Protein AF-A0A0F9C9B3-F1 (afdb_monomer)

pLDDT: mean 83.83, std 13.94, range [44.25, 97.94]

Mean predicted aligned error: 15.11 Å

Foldseek 3Di:
DDPVVVVVVVVVVVVVVVVVVVVVVCVPDPDDPLNVLVLADLVRLVLVLQLLVQLCVQLVVLCVVPVVCSVVSNVVSNVVSVVVSVVCVVVVDDVVVVCVVVPQDSVNSSVVSVVSVVVSLVVCCVPVNQLSSLLSQLVVLCVCLPPPNHPCSPVSNVSSVSSNVVSPVRVVVVVVVVPPPDDPPDDDPDPDPDDPVRVVVVVVVVVVVVVVVVVVVVVVVVVVVVVVVVVVVVVVVVVVVVVVVVVVVVVVVVVVVVVVVVVVVVVVVVVVVVVD

Secondary structure (DSSP, 8-state):
--HHHHHHHHHHHHHHHHHHHHHHHHHHS---HHHHHHTS-HHHHHHHHHHHHHHHHHHHHHHHH-TT-HHHHHHHHHHHHHHHHHHHHHTT--HHHHHHHTT--HHHHHHHHHHHHHHHHHHHIIIIIHHHHHHHHHHHHHHHHTSTT-S-HHHHHHHHHHHHHHHHHHHHHHHTTSSSSS----------PPPHHHHHHHHHHHHHHHHHHHHHHHHHHHHHHHHHHHHHHHHHHHHHHHHHHHHHHHHHHHHHHHHHHHHHHHHHHHHHHH--

Sequence (276 aa):
MNEKRFVLSSLLILFGINFIGLVSAQFYRGYSLSDLLNTFDSSTVILTSIFLIAFILIFWPLSKFFRENALLAGIISFAMSFLLIFEINRRGLDFAGFFYNIGISGGILYTILPLVLIIGLIFSGFKYGWGITLTSVGLFFIGISFTDIIYEKGITFILGFILLSIGIWLWIRRRKKSGFTGSYYQNHDNSYGPSPRQVYKQQKVQQRYQQKLEDQRRRGELTQQKHQQNLAERERQARETKIRRRAGKIAKIRTRREKAEQASQKERNKRYQKSL

InterPro domains:
  IPR036259 MFS transporter superfamily [SSF103473] (7-177)

Organism: NCBI:txid412755

Radius of gyration: 40.03 Å; Cα contacts (8 Å, |Δi|>4): 123; chains: 1; bounding box: 91×96×106 Å

Structure (mmCIF, N/CA/C/O backbone):
data_AF-A0A0F9C9B3-F1
#
_entry.id   AF-A0A0F9C9B3-F1
#
loop_
_atom_site.group_PDB
_atom_site.id
_atom_site.type_symbol
_atom_site.label_atom_id
_atom_site.label_alt_id
_atom_site.label_comp_id
_atom_site.label_asym_id
_atom_site.label_entity_id
_atom_site.label_seq_id
_atom_site.pdbx_PDB_ins_code
_atom_site.Cartn_x
_atom_site.Cartn_y
_atom_site.Cartn_z
_atom_site.occupancy
_atom_site.B_iso_or_equiv
_atom_site.auth_seq_id
_atom_site.auth_comp_id
_atom_site.auth_asym_id
_atom_site.auth_atom_id
_atom_site.pdbx_PDB_model_num
ATOM 1 N N . MET A 1 1 ? 24.893 -29.967 -4.761 1.00 50.62 1 MET A N 1
ATOM 2 C CA . MET A 1 1 ? 25.070 -28.496 -4.818 1.00 50.62 1 MET A CA 1
ATOM 3 C C . MET A 1 1 ? 23.807 -27.916 -5.446 1.00 50.62 1 MET A C 1
ATOM 5 O O . MET A 1 1 ? 23.422 -28.388 -6.501 1.00 50.62 1 MET A O 1
ATOM 9 N N . ASN A 1 2 ? 23.080 -27.024 -4.768 1.00 73.25 2 ASN A N 1
ATOM 10 C CA . ASN A 1 2 ? 21.721 -26.649 -5.188 1.00 73.25 2 ASN A CA 1
ATOM 11 C C . ASN A 1 2 ? 21.741 -25.887 -6.521 1.00 73.25 2 ASN A C 1
ATOM 13 O O . ASN A 1 2 ? 22.276 -24.780 -6.560 1.00 73.25 2 ASN A O 1
ATOM 17 N N . GLU A 1 3 ? 21.087 -26.409 -7.560 1.00 72.06 3 GLU A N 1
ATOM 18 C CA . GLU A 1 3 ? 20.929 -25.751 -8.873 1.00 72.06 3 GLU A CA 1
ATOM 19 C C . GLU A 1 3 ? 20.445 -24.297 -8.745 1.00 72.06 3 GLU A C 1
ATOM 21 O O . GLU A 1 3 ? 20.922 -23.392 -9.425 1.00 72.06 3 GLU A O 1
ATOM 26 N N . LYS A 1 4 ? 19.586 -24.027 -7.754 1.00 60.28 4 LYS A N 1
ATOM 27 C CA . LYS A 1 4 ? 19.090 -22.679 -7.429 1.00 60.28 4 LYS A CA 1
ATOM 28 C C . LYS A 1 4 ? 20.189 -21.689 -7.026 1.00 60.28 4 LYS A C 1
ATOM 30 O O . LYS A 1 4 ? 20.012 -20.492 -7.218 1.00 60.28 4 LYS A O 1
ATOM 35 N N . ARG A 1 5 ? 21.289 -22.153 -6.421 1.00 65.94 5 ARG A N 1
ATOM 36 C CA . ARG A 1 5 ? 22.438 -21.299 -6.071 1.00 65.94 5 ARG A CA 1
ATOM 37 C C . ARG A 1 5 ? 23.289 -21.013 -7.301 1.00 65.94 5 ARG A C 1
ATOM 39 O O . ARG A 1 5 ? 23.726 -19.884 -7.458 1.00 65.94 5 ARG A O 1
ATOM 46 N N . PHE A 1 6 ? 23.447 -21.999 -8.181 1.00 82.94 6 PHE A N 1
ATOM 47 C CA . PHE A 1 6 ? 24.203 -21.846 -9.421 1.00 82.94 6 PHE A CA 1
ATOM 48 C C . PHE A 1 6 ? 23.543 -20.835 -10.369 1.00 82.94 6 PHE A C 1
ATOM 50 O O . PHE A 1 6 ? 24.198 -19.887 -10.788 1.00 82.94 6 PHE A O 1
ATOM 57 N N . VAL A 1 7 ? 22.227 -20.952 -10.596 1.00 69.25 7 VAL A N 1
ATOM 58 C CA . VAL A 1 7 ? 21.461 -20.005 -11.433 1.00 69.25 7 VAL A CA 1
ATOM 59 C C . VAL A 1 7 ? 21.463 -18.589 -10.846 1.00 69.25 7 VAL A C 1
ATOM 61 O O . VAL A 1 7 ? 21.541 -17.609 -11.577 1.00 69.25 7 VAL A O 1
ATOM 64 N N . LEU A 1 8 ? 21.403 -18.452 -9.517 1.00 64.75 8 LEU A N 1
ATOM 65 C CA . LEU A 1 8 ? 21.453 -17.135 -8.878 1.00 64.75 8 LEU A CA 1
ATOM 66 C C . LEU A 1 8 ? 22.842 -16.491 -9.011 1.00 64.75 8 LEU A C 1
ATOM 68 O O . LEU A 1 8 ? 22.938 -15.289 -9.247 1.00 64.75 8 LEU A O 1
ATOM 72 N N . SER A 1 9 ? 23.905 -17.283 -8.854 1.00 79.56 9 SER A N 1
ATOM 73 C CA . SER A 1 9 ? 25.285 -16.818 -8.999 1.00 79.56 9 SER A CA 1
ATOM 74 C C . SER A 1 9 ? 25.612 -16.441 -10.442 1.00 79.56 9 SER A C 1
ATOM 76 O O . SER A 1 9 ? 26.211 -15.390 -10.649 1.00 79.56 9 SER A O 1
ATOM 78 N N . SER A 1 10 ? 25.182 -17.225 -11.436 1.00 77.19 10 SER A N 1
ATOM 79 C CA . SER A 1 10 ? 25.401 -16.882 -12.847 1.00 77.19 10 SER A CA 1
ATOM 80 C C . SER A 1 10 ? 24.660 -15.604 -13.239 1.00 77.19 10 SER A C 1
ATOM 82 O O . SER A 1 10 ? 25.242 -14.733 -13.882 1.00 77.19 10 SER A O 1
ATOM 84 N N . LEU A 1 11 ? 23.418 -15.434 -12.773 1.00 72.31 11 LEU A N 1
ATOM 85 C CA . LEU A 1 11 ? 22.636 -14.228 -13.033 1.00 72.31 11 LEU A CA 1
ATOM 86 C C . LEU A 1 11 ? 23.253 -12.989 -12.367 1.00 72.31 11 LEU A C 1
ATOM 88 O O . LEU A 1 11 ? 23.288 -11.934 -12.987 1.00 72.31 11 LEU A O 1
ATOM 92 N N . LEU A 1 12 ? 23.791 -13.117 -11.146 1.00 75.38 12 LEU A N 1
ATOM 93 C CA . LEU A 1 12 ? 24.502 -12.034 -10.449 1.00 75.38 12 LEU A CA 1
ATOM 94 C C . LEU A 1 12 ? 25.795 -11.621 -11.156 1.00 75.38 12 LEU A C 1
ATOM 96 O O . LEU A 1 12 ? 26.077 -10.429 -11.235 1.00 75.38 12 LEU A O 1
ATOM 100 N N . ILE A 1 13 ? 26.562 -12.581 -11.676 1.00 83.12 13 ILE A N 1
ATOM 101 C CA . ILE A 1 13 ? 27.793 -12.301 -12.428 1.00 83.12 13 ILE A CA 1
ATOM 102 C C . ILE A 1 13 ? 27.452 -11.586 -13.738 1.00 83.12 13 ILE A C 1
ATOM 104 O O . ILE A 1 13 ? 28.050 -10.559 -14.052 1.00 83.12 13 ILE A O 1
ATOM 108 N N . LEU A 1 14 ? 26.439 -12.071 -14.462 1.00 72.88 14 LEU A N 1
ATOM 109 C CA . LEU A 1 14 ? 25.991 -11.462 -15.714 1.00 72.88 14 LEU A CA 1
ATOM 110 C C . LEU A 1 14 ? 25.448 -10.041 -15.486 1.00 72.88 14 LEU A C 1
ATOM 112 O O . LEU A 1 14 ? 25.738 -9.133 -16.261 1.00 72.88 14 LEU A O 1
ATOM 116 N N . PHE A 1 15 ? 24.738 -9.814 -14.377 1.00 63.12 15 PHE A N 1
ATOM 117 C CA . PHE A 1 15 ? 24.324 -8.475 -13.954 1.00 63.12 15 PHE A CA 1
ATOM 118 C C . PHE A 1 15 ? 25.513 -7.582 -13.581 1.00 63.12 15 PHE A C 1
ATOM 120 O O . PHE A 1 15 ? 25.559 -6.425 -13.989 1.00 63.12 15 PHE A O 1
ATOM 127 N N . GLY A 1 16 ? 26.485 -8.113 -12.835 1.00 73.88 16 GLY A N 1
ATOM 128 C CA . GLY A 1 16 ? 27.678 -7.378 -12.417 1.00 73.88 16 GLY A CA 1
ATOM 129 C C . GLY A 1 16 ? 28.489 -6.862 -13.604 1.00 73.88 16 GLY A C 1
ATOM 130 O O . GLY A 1 16 ? 28.884 -5.700 -13.611 1.00 73.88 16 GLY A O 1
ATOM 131 N N . ILE A 1 17 ? 28.651 -7.683 -14.646 1.00 74.88 17 ILE A N 1
ATOM 132 C CA . ILE A 1 17 ? 29.377 -7.305 -15.868 1.00 74.88 17 ILE A CA 1
ATOM 133 C C . ILE A 1 17 ? 28.680 -6.144 -16.598 1.00 74.88 17 ILE A C 1
ATOM 135 O O . ILE A 1 17 ? 29.350 -5.213 -17.038 1.00 74.88 17 ILE A O 1
ATOM 139 N N . ASN A 1 18 ? 27.344 -6.135 -16.657 1.00 60.28 18 ASN A N 1
ATOM 140 C CA . ASN A 1 18 ? 26.588 -5.040 -17.281 1.00 60.28 18 ASN A CA 1
ATOM 141 C C . ASN A 1 18 ? 26.623 -3.740 -16.454 1.00 60.28 18 ASN A C 1
ATOM 143 O O . ASN A 1 18 ? 26.609 -2.646 -17.014 1.00 60.28 18 ASN A O 1
ATOM 147 N N . PHE A 1 19 ? 26.713 -3.837 -15.124 1.00 53.81 19 PHE A N 1
ATOM 148 C CA . PHE A 1 19 ? 26.808 -2.666 -14.246 1.00 53.81 19 PHE A CA 1
ATOM 149 C C . PHE A 1 19 ? 28.189 -2.008 -14.248 1.00 53.81 19 PHE A C 1
ATOM 151 O O . PHE A 1 19 ? 28.267 -0.802 -14.031 1.00 53.81 19 PHE A O 1
ATOM 158 N N . ILE A 1 20 ? 29.268 -2.749 -14.524 1.00 67.88 20 ILE A N 1
ATOM 159 C CA . ILE A 1 20 ? 30.624 -2.179 -14.599 1.00 67.88 20 ILE A CA 1
ATOM 160 C C . ILE A 1 20 ? 30.704 -1.092 -15.681 1.00 67.88 20 ILE A C 1
ATOM 162 O O . ILE A 1 20 ? 31.266 -0.031 -15.420 1.00 67.88 20 ILE A O 1
ATOM 166 N N . GLY A 1 21 ? 30.066 -1.295 -16.841 1.00 58.72 21 GLY A N 1
ATOM 167 C CA . GLY A 1 21 ? 29.997 -0.274 -17.897 1.00 58.72 21 GLY A CA 1
ATOM 168 C C . GLY A 1 21 ? 29.150 0.948 -17.518 1.00 58.72 21 GLY A C 1
ATOM 169 O O . GLY A 1 21 ? 29.449 2.069 -17.920 1.00 58.72 21 GLY A O 1
ATOM 170 N N . LEU A 1 22 ? 28.122 0.754 -16.690 1.00 48.25 22 LEU A N 1
ATOM 171 C CA . LEU A 1 22 ? 27.226 1.824 -16.241 1.00 48.25 22 LEU A CA 1
ATOM 172 C C . LEU A 1 22 ? 27.875 2.680 -15.138 1.00 48.25 22 LEU A C 1
ATOM 174 O O . LEU A 1 22 ? 27.758 3.905 -15.145 1.00 48.25 22 LEU A O 1
ATOM 178 N N . VAL A 1 23 ? 28.638 2.046 -14.241 1.00 55.97 23 VAL A N 1
ATOM 179 C CA . VAL A 1 23 ? 29.448 2.726 -13.218 1.00 55.97 23 VAL A CA 1
ATOM 180 C C . VAL A 1 23 ? 30.651 3.437 -13.847 1.00 55.97 23 VAL A C 1
ATOM 182 O O . VAL A 1 23 ? 30.964 4.559 -13.449 1.00 55.97 23 VAL A O 1
ATOM 185 N N . SER A 1 24 ? 31.297 2.855 -14.866 1.00 53.84 24 SER A N 1
ATOM 186 C CA . SER A 1 24 ? 32.408 3.531 -15.552 1.00 53.84 24 SER A CA 1
ATOM 187 C C . SER A 1 24 ? 31.944 4.734 -16.380 1.00 53.84 24 SER A C 1
ATOM 189 O O . SER A 1 24 ? 32.683 5.710 -16.490 1.00 53.84 24 SER A O 1
ATOM 191 N N . ALA A 1 25 ? 30.717 4.712 -16.916 1.00 50.53 25 ALA A N 1
ATOM 192 C CA . ALA A 1 25 ? 30.130 5.844 -17.637 1.00 50.53 25 ALA A CA 1
ATOM 193 C C . ALA A 1 25 ? 29.784 7.034 -16.719 1.00 50.53 25 ALA A C 1
ATOM 195 O O . ALA A 1 25 ? 29.922 8.186 -17.130 1.00 50.53 25 ALA A O 1
ATOM 196 N N . GLN A 1 26 ? 29.402 6.786 -15.458 1.00 50.50 26 GLN A N 1
ATOM 197 C CA . GLN A 1 26 ? 29.155 7.858 -14.482 1.00 50.50 26 GLN A CA 1
ATOM 198 C C . GLN A 1 26 ? 30.433 8.585 -14.041 1.00 50.50 26 GLN A C 1
ATOM 200 O O . GLN A 1 26 ? 30.368 9.760 -13.685 1.00 50.50 26 GLN A O 1
ATOM 205 N N . PHE A 1 27 ? 31.588 7.915 -14.069 1.00 52.50 27 PHE A N 1
ATOM 206 C CA . PHE A 1 27 ? 32.826 8.461 -13.506 1.00 52.50 27 PHE A CA 1
ATOM 207 C C . PHE A 1 27 ? 33.505 9.522 -14.393 1.00 52.50 27 PHE A C 1
ATOM 209 O O . PHE A 1 27 ? 34.308 10.302 -13.892 1.00 52.50 27 PHE A O 1
ATOM 216 N N . TYR A 1 28 ? 33.174 9.604 -15.688 1.00 54.06 28 TYR A N 1
ATOM 217 C CA . TYR A 1 28 ? 33.890 10.483 -16.627 1.00 54.06 28 TYR A CA 1
ATOM 218 C C . TYR A 1 28 ? 33.163 11.777 -17.028 1.00 54.06 28 TYR A C 1
ATOM 220 O O . TYR A 1 28 ? 33.815 12.691 -17.529 1.00 54.06 28 TYR A O 1
ATOM 228 N N . ARG A 1 29 ? 31.846 11.908 -16.813 1.00 56.44 29 ARG A N 1
ATOM 229 C CA . ARG A 1 29 ? 31.067 13.087 -17.252 1.00 56.44 29 ARG A CA 1
ATOM 230 C C . ARG A 1 29 ? 29.802 13.291 -16.414 1.00 56.44 29 ARG A C 1
ATOM 232 O O . ARG A 1 29 ? 28.708 13.139 -16.932 1.00 56.44 29 ARG A O 1
ATOM 239 N N . GLY A 1 30 ? 29.967 13.583 -15.121 1.00 53.94 30 GLY A N 1
ATOM 240 C CA . GLY A 1 30 ? 28.942 14.121 -14.206 1.00 53.94 30 GLY A CA 1
ATOM 241 C C . GLY A 1 30 ? 27.480 13.997 -14.654 1.00 53.94 30 GLY A C 1
ATOM 242 O O . GLY A 1 30 ? 26.840 15.012 -14.891 1.00 53.94 30 GLY A O 1
ATOM 243 N N . TYR A 1 31 ? 26.960 12.774 -14.786 1.00 59.25 31 TYR A N 1
ATOM 244 C CA . TYR A 1 31 ? 25.572 12.555 -15.186 1.00 59.25 31 TYR A CA 1
ATOM 245 C C . TYR A 1 31 ? 24.671 12.934 -14.014 1.00 59.25 31 TYR A C 1
ATOM 247 O O . TYR A 1 31 ? 24.534 12.164 -13.057 1.00 59.25 31 TYR A O 1
ATOM 255 N N . SER A 1 32 ? 24.064 14.119 -14.065 1.00 65.56 32 SER A N 1
ATOM 256 C CA . SER A 1 32 ? 23.009 14.464 -13.122 1.00 65.56 32 SER A CA 1
ATOM 257 C C . SER A 1 32 ? 21.705 13.781 -13.547 1.00 65.56 32 SER A C 1
ATOM 259 O O . SER A 1 32 ? 21.449 13.539 -14.727 1.00 65.56 32 SER A O 1
ATOM 261 N N . LEU A 1 33 ? 20.841 13.468 -12.579 1.00 58.78 33 LEU A N 1
ATOM 262 C CA . LEU A 1 33 ? 19.508 12.924 -12.866 1.00 58.78 33 LEU A CA 1
ATOM 263 C C . LEU A 1 33 ? 18.685 13.891 -13.742 1.00 58.78 33 LEU A C 1
ATOM 265 O O . LEU A 1 33 ? 17.816 13.457 -14.492 1.00 58.78 33 LEU A O 1
ATOM 269 N N . SER A 1 34 ? 19.006 15.188 -13.667 1.00 62.09 34 SER A N 1
ATOM 270 C CA . SER A 1 34 ? 18.453 16.230 -14.527 1.00 62.09 34 SER A CA 1
ATOM 271 C C . SER A 1 34 ? 18.855 16.033 -15.988 1.00 62.09 34 SER A C 1
ATOM 273 O O . SER A 1 34 ? 18.002 16.152 -16.854 1.00 62.09 34 SER A O 1
ATOM 275 N N . ASP A 1 35 ? 20.109 15.683 -16.280 1.00 72.00 35 ASP A N 1
ATOM 276 C CA . ASP A 1 35 ? 20.573 15.464 -17.660 1.00 72.00 35 ASP A CA 1
ATOM 277 C C . ASP A 1 35 ? 19.924 14.223 -18.280 1.00 72.00 35 ASP A C 1
ATOM 279 O O . ASP A 1 35 ? 19.547 14.217 -19.452 1.00 72.00 35 ASP A O 1
ATOM 283 N N . LEU A 1 36 ? 19.717 13.185 -17.463 1.00 67.75 36 LEU A N 1
ATOM 284 C CA . LEU A 1 36 ? 19.028 11.967 -17.883 1.00 67.75 36 LEU A CA 1
ATOM 285 C C . LEU A 1 36 ? 17.545 12.249 -18.178 1.00 67.75 36 LEU A C 1
ATOM 287 O O . LEU A 1 36 ? 17.023 11.790 -19.189 1.00 67.75 36 LEU A O 1
ATOM 291 N N . LEU A 1 37 ? 16.880 13.057 -17.345 1.00 67.00 37 LEU A N 1
ATOM 292 C CA . LEU A 1 37 ? 15.504 13.496 -17.597 1.00 67.00 37 LEU A CA 1
ATOM 293 C C . LEU A 1 37 ? 15.398 14.440 -18.802 1.00 67.00 37 LEU A C 1
ATOM 295 O O . LEU A 1 37 ? 14.451 14.312 -19.571 1.00 67.00 37 LEU A O 1
ATOM 299 N N . ASN A 1 38 ? 16.383 15.315 -19.010 1.00 70.19 38 ASN A N 1
ATOM 300 C CA . ASN A 1 38 ? 16.456 16.221 -20.160 1.00 70.19 38 ASN A CA 1
ATOM 301 C C . ASN A 1 38 ? 16.720 15.493 -21.488 1.00 70.19 38 ASN A C 1
ATOM 303 O O . ASN A 1 38 ? 16.517 16.071 -22.550 1.00 70.19 38 ASN A O 1
ATOM 307 N N . THR A 1 39 ? 17.166 14.233 -21.446 1.00 74.62 39 THR A N 1
ATOM 308 C CA . THR A 1 39 ? 17.324 13.397 -22.648 1.00 74.62 39 THR A CA 1
ATOM 309 C C . THR A 1 39 ? 15.971 12.901 -23.174 1.00 74.62 39 THR A C 1
ATOM 311 O O . THR A 1 39 ? 15.848 12.547 -24.347 1.00 74.62 39 THR A O 1
ATOM 314 N N . PHE A 1 40 ? 14.937 12.872 -22.328 1.00 72.88 40 PHE A N 1
ATOM 315 C CA . PHE A 1 40 ? 13.589 12.525 -22.759 1.00 72.88 40 PHE A CA 1
ATOM 316 C C . PHE A 1 40 ? 12.865 13.765 -23.273 1.00 72.88 40 PHE A C 1
ATOM 318 O O . PHE A 1 40 ? 12.784 14.776 -22.578 1.00 72.88 40 PHE A O 1
ATOM 325 N N . ASP A 1 41 ? 12.279 13.662 -24.467 1.00 79.62 41 ASP A N 1
ATOM 326 C CA . ASP A 1 41 ? 11.375 14.699 -24.951 1.00 79.62 41 ASP A CA 1
ATOM 327 C C . ASP A 1 41 ? 10.209 14.892 -23.962 1.00 79.62 41 ASP A C 1
ATOM 329 O O . ASP A 1 41 ? 9.672 13.940 -23.383 1.00 79.62 41 ASP A O 1
ATOM 333 N N . SER A 1 42 ? 9.802 16.148 -23.796 1.00 76.31 42 SER A N 1
ATOM 334 C CA . SER A 1 42 ? 8.598 16.606 -23.092 1.00 76.31 42 SER A CA 1
ATOM 335 C C . SER A 1 42 ? 7.420 15.663 -23.265 1.00 76.31 42 SER A C 1
ATOM 337 O O . SER A 1 42 ? 6.784 15.266 -22.287 1.00 76.31 42 SER A O 1
ATOM 339 N N . SER A 1 43 ? 7.136 15.313 -24.522 1.00 80.81 43 SER A N 1
ATOM 340 C CA . SER A 1 43 ? 5.990 14.495 -24.897 1.00 80.81 43 SER A CA 1
ATOM 341 C C . SER A 1 43 ? 6.058 13.117 -24.241 1.00 80.81 43 SER A C 1
ATOM 343 O O . SER A 1 43 ? 5.100 12.665 -23.612 1.00 80.81 43 SER A O 1
ATOM 345 N N . THR A 1 44 ? 7.235 12.491 -24.267 1.00 82.00 44 THR A N 1
ATOM 346 C CA . THR A 1 44 ? 7.510 11.182 -23.661 1.00 82.00 44 THR A CA 1
ATOM 347 C C . THR A 1 44 ? 7.320 11.192 -22.150 1.00 82.00 44 THR A C 1
ATOM 349 O O . THR A 1 44 ? 6.736 10.264 -21.576 1.00 82.00 44 THR A O 1
ATOM 352 N N . VAL A 1 45 ? 7.799 12.248 -21.490 1.00 81.19 45 VAL A N 1
ATOM 353 C CA . VAL A 1 45 ? 7.707 12.400 -20.033 1.00 81.19 45 VAL A CA 1
ATOM 354 C C . VAL A 1 45 ? 6.238 12.567 -19.621 1.00 81.19 45 VAL A C 1
ATOM 356 O O . VAL A 1 45 ? 5.774 11.886 -18.696 1.00 81.19 45 VAL A O 1
ATOM 359 N N . ILE A 1 46 ? 5.472 13.373 -20.369 1.00 84.44 46 ILE A N 1
ATOM 360 C CA . ILE A 1 46 ? 4.021 13.546 -20.192 1.00 84.44 46 ILE A CA 1
ATOM 361 C C . ILE A 1 46 ? 3.278 12.224 -20.402 1.00 84.44 46 ILE A C 1
ATOM 363 O O . ILE A 1 46 ? 2.531 11.807 -19.513 1.00 84.44 46 ILE A O 1
ATOM 367 N N . LEU A 1 47 ? 3.522 11.522 -21.513 1.00 86.06 47 LEU A N 1
ATOM 368 C CA . LEU A 1 47 ? 2.902 10.223 -21.801 1.00 86.06 47 LEU A CA 1
ATOM 369 C C . LEU A 1 47 ? 3.177 9.206 -20.690 1.00 86.06 47 LEU A C 1
ATOM 371 O O . LEU A 1 47 ? 2.268 8.508 -20.243 1.00 86.06 47 LEU A O 1
ATOM 375 N N . THR A 1 48 ? 4.415 9.153 -20.200 1.00 81.75 48 THR A N 1
ATOM 376 C CA . THR A 1 48 ? 4.814 8.266 -19.099 1.00 81.75 48 THR A CA 1
ATOM 377 C C . THR A 1 48 ? 4.055 8.567 -17.811 1.00 81.75 48 THR A C 1
ATOM 379 O O . THR A 1 48 ? 3.652 7.661 -17.078 1.00 81.75 48 THR A O 1
ATOM 382 N N . SER A 1 49 ? 3.812 9.841 -17.531 1.00 83.31 49 SER A N 1
ATOM 383 C CA . SER A 1 49 ? 3.069 10.232 -16.335 1.00 83.31 49 SER A CA 1
ATOM 384 C C . SER A 1 49 ? 1.584 9.918 -16.463 1.00 83.31 49 SER A C 1
ATOM 386 O O . SER A 1 49 ? 0.998 9.369 -15.529 1.00 83.31 49 SER A O 1
ATOM 388 N N . ILE A 1 50 ? 0.986 10.165 -17.634 1.00 89.38 50 ILE A N 1
ATOM 389 C CA . ILE A 1 50 ? -0.398 9.763 -17.925 1.00 89.38 50 ILE A CA 1
ATOM 390 C C . ILE A 1 50 ? -0.536 8.241 -17.810 1.00 89.38 50 ILE A C 1
ATOM 392 O O . ILE A 1 50 ? -1.496 7.764 -17.203 1.00 89.38 50 ILE A O 1
ATOM 396 N N . PHE A 1 51 ? 0.440 7.480 -18.315 1.00 89.44 51 PHE A N 1
ATOM 397 C CA . PHE A 1 51 ? 0.460 6.022 -18.213 1.00 89.44 51 PHE A CA 1
ATOM 398 C C . PHE A 1 51 ? 0.370 5.571 -16.756 1.00 89.44 51 PHE A C 1
ATOM 400 O O . PHE A 1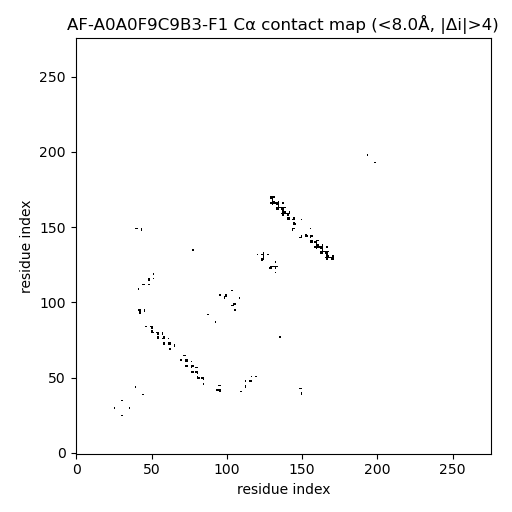 51 ? -0.475 4.745 -16.413 1.00 89.44 51 PHE A O 1
ATOM 407 N N . LEU A 1 52 ? 1.226 6.121 -15.890 1.00 85.38 52 LEU A N 1
ATOM 408 C CA . LEU A 1 52 ? 1.267 5.751 -14.477 1.00 85.38 52 LEU A CA 1
ATOM 409 C C . LEU A 1 52 ? -0.008 6.145 -13.740 1.00 85.38 52 LEU A C 1
ATOM 411 O O . LEU A 1 52 ? -0.522 5.351 -12.952 1.00 85.38 52 LEU A O 1
ATOM 415 N N . ILE A 1 53 ? -0.536 7.339 -14.009 1.00 87.75 53 ILE A N 1
ATOM 416 C CA . ILE A 1 53 ? -1.796 7.797 -13.418 1.00 87.75 53 ILE A CA 1
ATOM 417 C C . ILE A 1 53 ? -2.933 6.855 -13.830 1.00 87.75 53 ILE A C 1
ATOM 419 O O . ILE A 1 53 ? -3.656 6.356 -12.966 1.00 87.75 53 ILE A O 1
ATOM 423 N N . ALA A 1 54 ? -3.053 6.545 -15.123 1.00 93.06 54 ALA A N 1
ATOM 424 C CA . ALA A 1 54 ? -4.055 5.617 -15.636 1.00 93.06 54 ALA A CA 1
ATOM 425 C C . ALA A 1 54 ? -3.887 4.215 -15.033 1.00 93.0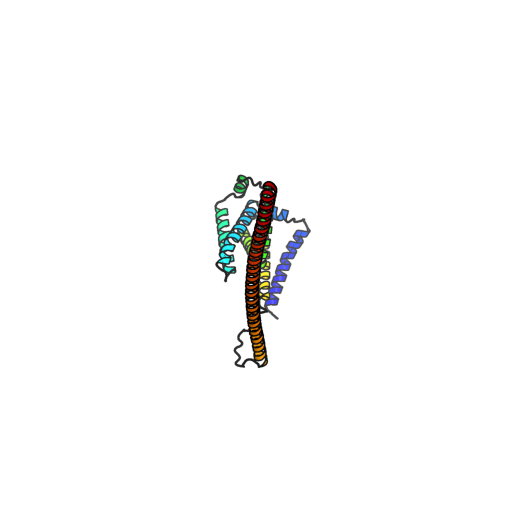6 54 ALA A C 1
ATOM 427 O O . ALA A 1 54 ? -4.859 3.623 -14.566 1.00 93.06 54 ALA A O 1
ATOM 428 N N . PHE A 1 55 ? -2.655 3.705 -14.969 1.00 90.19 55 PHE A N 1
ATOM 429 C CA . PHE A 1 55 ? -2.352 2.414 -14.360 1.00 90.19 55 PHE A CA 1
ATOM 430 C C . PHE A 1 55 ? -2.809 2.363 -12.901 1.00 90.19 55 PHE A C 1
ATOM 432 O O . PHE A 1 55 ? -3.508 1.428 -12.520 1.00 90.19 55 PHE A O 1
ATOM 439 N N . ILE A 1 56 ? -2.467 3.367 -12.087 1.00 88.69 56 ILE A N 1
ATOM 440 C CA . ILE A 1 56 ? -2.855 3.425 -10.669 1.00 88.69 56 ILE A CA 1
ATOM 441 C C . ILE A 1 56 ? -4.380 3.497 -10.528 1.00 88.69 56 ILE A C 1
ATOM 443 O O . ILE A 1 56 ? -4.952 2.767 -9.711 1.00 88.69 56 ILE A O 1
ATOM 447 N N . LEU A 1 57 ? -5.038 4.339 -11.332 1.00 92.88 57 LEU A N 1
ATOM 448 C CA . LEU A 1 57 ? -6.492 4.512 -11.309 1.00 92.88 57 LEU A CA 1
ATOM 449 C C . LEU A 1 57 ? -7.246 3.245 -11.717 1.00 92.88 57 LEU A C 1
ATOM 451 O O . LEU A 1 57 ? -8.277 2.958 -11.120 1.00 92.88 57 LEU A O 1
ATOM 455 N N . ILE A 1 58 ? -6.740 2.477 -12.685 1.00 95.94 58 ILE A N 1
ATOM 456 C CA . ILE A 1 58 ? -7.352 1.215 -13.130 1.00 95.94 58 ILE A CA 1
ATOM 457 C C . ILE A 1 58 ? -7.014 0.079 -12.158 1.00 95.94 58 ILE A C 1
ATOM 459 O O . ILE A 1 58 ? -7.872 -0.733 -11.810 1.00 95.94 58 ILE A O 1
ATOM 463 N N . PHE A 1 59 ? -5.772 0.017 -11.679 1.00 91.94 59 PHE A N 1
ATOM 464 C CA . PHE A 1 59 ? -5.315 -1.040 -10.782 1.00 91.94 59 PHE A CA 1
ATOM 465 C C . PHE A 1 59 ? -6.020 -0.993 -9.426 1.00 91.94 59 PHE A C 1
ATOM 467 O O . PHE A 1 59 ? -6.331 -2.038 -8.856 1.00 91.94 59 PHE A O 1
ATOM 474 N N . TRP A 1 60 ? -6.321 0.196 -8.899 1.00 92.44 60 TRP A N 1
ATOM 475 C CA . TRP A 1 60 ? -6.975 0.324 -7.598 1.00 92.44 60 TRP A CA 1
ATOM 476 C C . TRP A 1 60 ? -8.340 -0.397 -7.514 1.00 92.44 60 TRP A C 1
ATOM 478 O O . TRP A 1 60 ? -8.483 -1.262 -6.641 1.00 92.44 60 TRP A O 1
ATOM 488 N N . PRO A 1 61 ? -9.336 -0.139 -8.382 1.00 95.38 61 PRO A N 1
ATOM 489 C CA . PRO A 1 61 ? -10.593 -0.882 -8.371 1.00 95.38 61 PRO A CA 1
ATOM 490 C C . PRO A 1 61 ? -10.394 -2.360 -8.736 1.00 95.38 61 PRO A C 1
ATOM 492 O O . PRO A 1 61 ? -10.977 -3.219 -8.071 1.00 95.38 61 PRO A O 1
ATOM 495 N N . LEU A 1 62 ? -9.519 -2.689 -9.697 1.00 93.81 62 LEU A N 1
ATOM 496 C CA . LEU A 1 62 ? -9.252 -4.084 -10.075 1.00 93.81 62 LEU A CA 1
ATOM 497 C C . LEU A 1 62 ? -8.654 -4.898 -8.927 1.00 93.81 62 LEU A C 1
ATOM 499 O O . LEU A 1 62 ? -9.039 -6.045 -8.726 1.00 93.81 62 LEU A O 1
ATOM 503 N N . SER A 1 63 ? -7.760 -4.313 -8.132 1.00 90.94 63 SER A N 1
ATOM 504 C CA . SER A 1 63 ? -7.167 -4.985 -6.970 1.00 90.94 63 SER A CA 1
ATOM 505 C C . SER A 1 63 ? -8.201 -5.291 -5.878 1.00 90.94 63 SER A C 1
ATOM 507 O O . SER A 1 63 ? -8.063 -6.278 -5.156 1.00 90.94 63 SER A O 1
ATOM 509 N N . LYS A 1 64 ? -9.270 -4.484 -5.769 1.00 91.44 64 LYS A N 1
ATOM 510 C CA . LYS A 1 64 ? -10.398 -4.759 -4.865 1.00 91.44 64 LYS A CA 1
ATOM 511 C C . LYS A 1 64 ? -11.326 -5.848 -5.393 1.00 91.44 64 LYS A C 1
ATOM 513 O O . LYS A 1 64 ? -11.938 -6.531 -4.571 1.00 91.44 64 LYS A O 1
ATOM 518 N N . PHE A 1 65 ? -11.448 -5.968 -6.714 1.00 96.56 65 PHE A N 1
ATOM 519 C CA . PHE A 1 65 ? -12.266 -6.978 -7.380 1.00 96.56 65 PHE A CA 1
ATOM 520 C C . PHE A 1 65 ? -11.560 -8.344 -7.390 1.00 96.56 65 PHE A C 1
ATOM 522 O O . PHE A 1 65 ? -12.100 -9.326 -6.892 1.00 96.56 65 PHE A O 1
ATOM 529 N N . PHE A 1 66 ? -10.300 -8.396 -7.824 1.00 93.56 66 PHE A N 1
ATOM 530 C CA . PHE A 1 66 ? -9.469 -9.605 -7.852 1.00 93.56 66 PHE A CA 1
ATOM 531 C C . PHE A 1 66 ? -8.654 -9.778 -6.562 1.00 93.56 66 PHE A C 1
ATOM 533 O O . PHE A 1 66 ? -7.424 -9.871 -6.598 1.00 93.56 66 PHE A O 1
ATOM 540 N N . ARG A 1 67 ? -9.328 -9.839 -5.405 1.00 89.75 67 ARG A N 1
ATOM 541 C CA . ARG A 1 67 ? -8.657 -9.934 -4.089 1.00 89.75 67 ARG A CA 1
ATOM 542 C C . ARG A 1 67 ? -7.704 -11.124 -3.979 1.00 89.75 67 ARG A C 1
ATOM 544 O O . ARG A 1 67 ? -6.666 -11.021 -3.332 1.00 89.75 67 ARG A O 1
ATOM 551 N N . GLU A 1 68 ? -8.060 -12.234 -4.615 1.00 90.25 68 GLU A N 1
ATOM 552 C CA . GLU A 1 68 ? -7.296 -13.485 -4.580 1.00 90.25 68 GLU A CA 1
ATOM 553 C C . GLU A 1 68 ? -6.134 -13.494 -5.582 1.00 90.25 68 GLU A C 1
ATOM 555 O O . GLU A 1 68 ? -5.125 -14.157 -5.361 1.00 90.25 68 GLU A O 1
ATOM 560 N N . ASN A 1 69 ? -6.234 -12.705 -6.657 1.00 86.56 69 ASN A N 1
ATOM 561 C CA . ASN A 1 69 ? -5.309 -12.728 -7.787 1.00 86.56 69 ASN A CA 1
ATOM 562 C C . ASN A 1 69 ? -4.805 -11.319 -8.125 1.00 86.56 69 ASN A C 1
ATOM 564 O O . ASN A 1 69 ? -4.996 -10.813 -9.230 1.00 86.56 69 ASN A O 1
ATOM 568 N N . ALA A 1 70 ? -4.095 -10.696 -7.181 1.00 82.50 70 ALA A N 1
ATOM 569 C CA . ALA A 1 70 ? -3.523 -9.356 -7.361 1.00 82.50 70 ALA A CA 1
ATOM 570 C C . ALA A 1 70 ? -2.596 -9.243 -8.590 1.00 82.50 70 ALA A C 1
ATOM 572 O O . ALA A 1 70 ? -2.487 -8.178 -9.193 1.00 82.50 70 ALA A O 1
ATOM 573 N N . LEU A 1 71 ? -1.948 -10.345 -8.981 1.00 79.88 71 LEU A N 1
ATOM 574 C CA . LEU A 1 71 ? -1.133 -10.404 -10.194 1.00 79.88 71 LEU A CA 1
ATOM 575 C C . LEU A 1 71 ? -1.978 -10.243 -11.462 1.00 79.88 71 LEU A C 1
ATOM 577 O O . LEU A 1 71 ? -1.600 -9.479 -12.343 1.00 79.88 71 LEU A O 1
ATOM 581 N N . LEU A 1 72 ? -3.128 -10.917 -11.529 1.00 87.56 72 LEU A N 1
ATOM 582 C CA . LEU A 1 72 ? -4.044 -10.815 -12.662 1.00 87.56 72 LEU A CA 1
ATOM 583 C C . LEU A 1 72 ? -4.571 -9.381 -12.796 1.00 87.56 72 LEU A C 1
ATOM 585 O O . LEU A 1 72 ? -4.538 -8.821 -13.88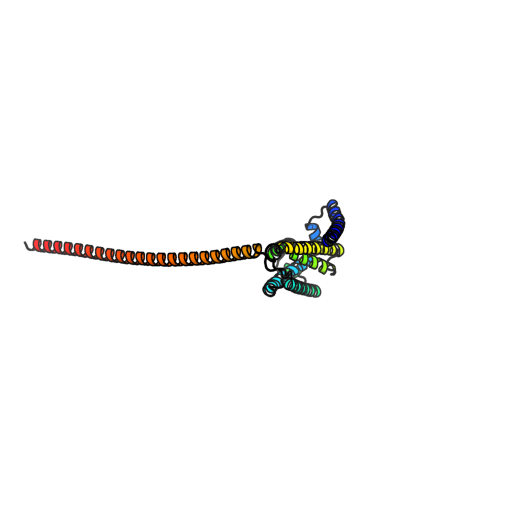8 1.00 87.56 72 LEU A O 1
ATOM 589 N N . ALA A 1 73 ? -4.958 -8.756 -11.677 1.00 90.75 73 ALA A N 1
ATOM 590 C CA . ALA A 1 73 ? -5.337 -7.342 -11.651 1.00 90.75 73 ALA A CA 1
ATOM 591 C C . ALA A 1 73 ? -4.239 -6.434 -12.221 1.00 90.75 73 ALA A C 1
ATOM 593 O O . ALA A 1 73 ? -4.550 -5.534 -12.993 1.00 90.75 73 ALA A O 1
ATOM 594 N N . GLY A 1 74 ? -2.975 -6.687 -11.862 1.00 85.44 74 GLY A N 1
ATOM 595 C CA . GLY A 1 74 ? -1.831 -5.906 -12.335 1.00 85.44 74 GLY A CA 1
ATOM 596 C C . GLY A 1 74 ? -1.576 -6.057 -13.834 1.00 85.44 74 GLY A C 1
ATOM 597 O O . GLY A 1 74 ? -1.303 -5.066 -14.505 1.00 85.44 74 GLY A O 1
ATOM 598 N N . ILE A 1 75 ? -1.699 -7.275 -14.371 1.00 86.44 75 ILE A N 1
ATOM 599 C CA . ILE A 1 75 ? -1.550 -7.532 -15.813 1.00 86.44 75 ILE A CA 1
ATOM 600 C C . ILE A 1 75 ? -2.660 -6.827 -16.594 1.00 86.44 75 ILE A C 1
ATOM 602 O O . ILE A 1 75 ? -2.375 -6.132 -17.567 1.00 86.44 75 ILE A O 1
ATOM 606 N N . ILE A 1 76 ? -3.914 -6.966 -16.153 1.00 92.69 76 ILE A N 1
ATOM 607 C CA . ILE A 1 76 ? -5.057 -6.345 -16.832 1.00 92.69 76 ILE A CA 1
ATOM 608 C C . ILE A 1 76 ? -4.945 -4.819 -16.770 1.00 92.69 76 ILE A C 1
ATOM 610 O O . ILE A 1 76 ? -5.124 -4.155 -17.789 1.00 92.69 76 ILE A O 1
ATOM 614 N N . SER A 1 77 ? -4.608 -4.243 -15.610 1.00 93.62 77 SER A N 1
ATOM 615 C CA . SER A 1 77 ? -4.463 -2.790 -15.491 1.00 93.62 77 SER A CA 1
ATOM 616 C C . SER A 1 77 ? -3.311 -2.252 -16.333 1.00 93.62 77 SER A C 1
ATOM 618 O O . SER A 1 77 ? -3.463 -1.192 -16.930 1.00 93.62 77 SER A O 1
ATOM 620 N N . PHE A 1 78 ? -2.196 -2.987 -16.423 1.00 90.25 78 PHE A N 1
ATOM 621 C CA . PHE A 1 78 ? -1.069 -2.642 -17.290 1.00 90.25 78 PHE A CA 1
ATOM 622 C C . PHE A 1 78 ? -1.463 -2.667 -18.768 1.00 90.25 78 PHE A C 1
ATOM 624 O O . PHE A 1 78 ? -1.190 -1.713 -19.490 1.00 90.25 78 PHE A O 1
ATOM 631 N N . ALA A 1 79 ? -2.136 -3.730 -19.218 1.00 93.81 79 ALA A N 1
ATOM 632 C CA . ALA A 1 79 ? -2.593 -3.845 -20.601 1.00 93.81 79 ALA A CA 1
ATOM 633 C C . ALA A 1 79 ? -3.560 -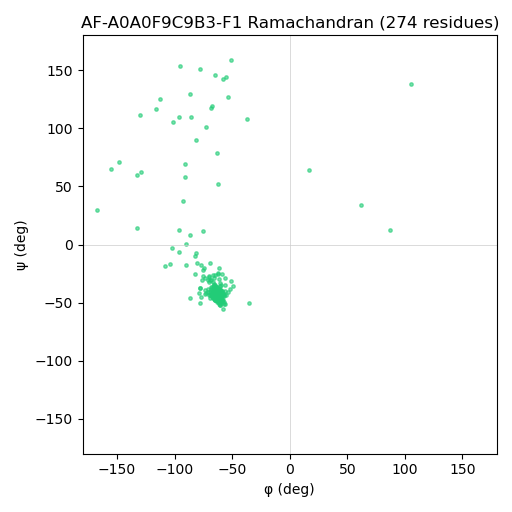2.709 -20.970 1.00 93.81 79 ALA A C 1
ATOM 635 O O . ALA A 1 79 ? -3.416 -2.087 -22.020 1.00 93.81 79 ALA A O 1
ATOM 636 N N . MET A 1 80 ? -4.500 -2.389 -20.075 1.00 96.56 80 MET A N 1
ATOM 637 C CA . MET A 1 80 ? -5.461 -1.304 -20.276 1.00 96.56 80 MET A CA 1
ATOM 638 C C . MET A 1 80 ? -4.791 0.073 -20.307 1.00 96.56 80 MET A C 1
ATOM 640 O O . MET A 1 80 ? -5.086 0.863 -21.200 1.00 96.56 80 MET A O 1
ATOM 644 N N . SER A 1 81 ? -3.878 0.377 -19.375 1.00 93.62 81 SER A N 1
ATOM 645 C CA . SER A 1 81 ? -3.165 1.662 -19.379 1.00 93.62 81 SER A CA 1
ATOM 646 C C . SER A 1 81 ? -2.248 1.798 -20.594 1.00 93.62 81 SER A C 1
ATOM 648 O O . SER A 1 81 ? -2.141 2.884 -21.158 1.00 93.62 81 SER A O 1
ATOM 650 N N . PHE A 1 82 ? -1.630 0.702 -21.038 1.00 90.25 82 PHE A N 1
ATOM 651 C CA . PHE A 1 82 ? -0.800 0.687 -22.240 1.00 90.25 82 PHE A CA 1
ATOM 652 C C . PHE A 1 82 ? -1.628 0.936 -23.505 1.00 90.25 82 PHE A C 1
ATOM 654 O O . PHE A 1 82 ? -1.258 1.789 -24.306 1.00 90.25 82 PHE A O 1
ATOM 661 N N . LEU A 1 83 ? -2.779 0.267 -23.655 1.00 94.44 83 LEU A N 1
ATOM 662 C CA . LEU A 1 83 ? -3.711 0.510 -24.764 1.00 94.44 83 LEU A CA 1
ATOM 663 C C . LEU A 1 83 ? -4.196 1.964 -24.804 1.00 94.44 83 LEU A C 1
ATOM 665 O O . LEU A 1 83 ? -4.289 2.552 -25.877 1.00 94.44 83 LEU A O 1
ATOM 669 N N . LEU A 1 84 ? -4.463 2.557 -23.639 1.00 94.81 84 LEU A N 1
ATOM 670 C CA . LEU A 1 84 ? -4.890 3.952 -23.527 1.00 94.81 84 LEU A CA 1
ATOM 671 C C . LEU A 1 84 ? -3.809 4.906 -24.062 1.00 94.81 84 LEU A C 1
ATOM 673 O O . LEU A 1 84 ? -4.101 5.793 -24.861 1.00 94.81 84 LEU A O 1
ATOM 677 N N . ILE A 1 85 ? -2.551 4.680 -23.678 1.00 91.94 85 ILE A N 1
ATOM 678 C CA . ILE A 1 85 ? -1.409 5.469 -24.156 1.00 91.94 85 ILE A CA 1
ATOM 679 C C . ILE A 1 85 ? -1.128 5.235 -25.634 1.00 91.94 85 ILE A C 1
ATOM 681 O O . ILE A 1 85 ? -0.827 6.183 -26.354 1.00 91.94 85 ILE A O 1
ATOM 685 N N . PHE A 1 86 ? -1.267 3.999 -26.103 1.00 89.06 86 PHE A N 1
ATOM 686 C CA . PHE A 1 86 ? -1.133 3.676 -27.515 1.00 89.06 86 PHE A CA 1
ATOM 687 C C . PHE A 1 86 ? -2.168 4.428 -28.364 1.00 89.06 86 PHE A C 1
ATOM 689 O O . PHE A 1 86 ? -1.804 5.045 -29.362 1.00 89.06 86 PHE A O 1
ATOM 696 N N . GLU A 1 87 ? -3.439 4.448 -27.948 1.00 93.75 87 GLU A N 1
ATOM 697 C CA . GLU A 1 87 ? -4.495 5.209 -28.630 1.00 93.75 87 GLU A CA 1
ATOM 698 C C . GLU A 1 87 ? -4.241 6.719 -28.606 1.00 93.75 87 GLU A C 1
ATOM 700 O O . GLU A 1 87 ? -4.436 7.396 -29.616 1.00 93.75 87 GLU A O 1
ATOM 705 N N . ILE A 1 88 ? -3.775 7.243 -27.471 1.00 90.69 88 ILE A N 1
ATOM 706 C CA . ILE A 1 88 ? -3.347 8.638 -27.324 1.00 90.69 88 ILE A CA 1
ATOM 707 C C . ILE A 1 88 ? -2.248 8.978 -28.335 1.00 90.69 88 ILE A C 1
ATOM 709 O O . ILE A 1 88 ? -2.378 9.953 -29.078 1.00 90.69 88 ILE A O 1
ATOM 713 N N . ASN A 1 89 ? -1.197 8.159 -28.383 1.00 88.50 89 ASN A N 1
ATOM 714 C CA . ASN A 1 89 ? -0.049 8.374 -29.254 1.00 88.50 89 ASN A CA 1
ATOM 715 C C . ASN A 1 89 ? -0.457 8.281 -30.729 1.00 88.50 89 ASN A C 1
ATOM 717 O O . ASN A 1 89 ? -0.100 9.136 -31.533 1.00 88.50 89 ASN A O 1
ATOM 721 N N . ARG A 1 90 ? -1.282 7.284 -31.076 1.00 89.94 90 ARG A N 1
ATOM 722 C CA . ARG A 1 90 ? -1.787 7.080 -32.439 1.00 89.94 90 ARG A CA 1
ATOM 723 C C . ARG A 1 90 ? -2.595 8.271 -32.953 1.00 89.94 90 ARG A C 1
ATOM 725 O O . ARG A 1 90 ? -2.557 8.559 -34.144 1.00 89.94 90 ARG A O 1
ATOM 732 N N . ARG A 1 91 ? -3.340 8.952 -32.078 1.00 93.56 91 ARG A N 1
ATOM 733 C CA . ARG A 1 91 ? -4.147 10.129 -32.440 1.00 93.56 91 ARG A CA 1
ATOM 734 C C . ARG A 1 91 ? -3.340 11.425 -32.522 1.00 93.56 91 ARG A C 1
ATOM 736 O O . ARG A 1 91 ? -3.909 12.433 -32.927 1.00 93.56 91 ARG A O 1
ATOM 743 N N . GLY A 1 92 ? -2.064 11.419 -32.129 1.00 89.50 92 GLY A N 1
ATOM 744 C CA . GLY A 1 92 ? -1.226 12.619 -32.127 1.00 89.50 92 GLY A CA 1
ATOM 745 C C . GLY A 1 92 ? -1.748 13.712 -31.191 1.00 89.50 92 GLY A C 1
ATOM 746 O O . GLY A 1 92 ? -1.655 14.892 -31.513 1.00 89.50 92 GLY A O 1
ATOM 747 N N . LEU A 1 93 ? -2.359 13.332 -30.062 1.00 90.06 93 LEU A N 1
ATOM 748 C CA . LEU A 1 93 ? -2.875 14.302 -29.097 1.00 90.06 93 LEU A CA 1
ATOM 749 C C . LEU A 1 93 ? -1.715 15.048 -28.422 1.00 90.06 93 LEU A C 1
ATOM 751 O O . LEU A 1 93 ? -0.923 14.448 -27.696 1.00 90.06 93 LEU A O 1
ATOM 755 N N . ASP A 1 94 ? -1.653 16.364 -28.627 1.00 87.88 94 ASP A N 1
ATOM 756 C CA . ASP A 1 94 ? -0.655 17.232 -28.004 1.00 87.88 94 ASP A CA 1
ATOM 757 C C . ASP A 1 94 ? -1.065 17.615 -26.571 1.00 87.88 94 ASP A C 1
ATOM 759 O O . ASP A 1 94 ? -1.744 18.615 -26.312 1.00 87.88 94 ASP A O 1
ATOM 763 N N . PHE A 1 95 ? -0.651 16.791 -25.608 1.00 85.19 95 PHE A N 1
ATOM 764 C CA . PHE A 1 95 ? -0.877 17.075 -24.191 1.00 85.19 95 PHE A CA 1
ATOM 765 C C . PHE A 1 95 ? -0.042 18.248 -23.685 1.00 85.19 95 PHE A C 1
ATOM 767 O O . PHE A 1 95 ? -0.473 18.911 -22.742 1.00 85.19 95 PHE A O 1
ATOM 774 N N . ALA A 1 96 ? 1.115 18.530 -24.292 1.00 84.62 96 ALA A N 1
ATOM 775 C CA . ALA A 1 96 ? 1.904 19.698 -23.920 1.00 84.62 96 ALA A CA 1
ATOM 776 C C . ALA A 1 96 ? 1.111 20.974 -24.235 1.00 84.62 96 ALA A C 1
ATOM 778 O O . ALA A 1 96 ? 0.935 21.815 -23.352 1.00 84.62 96 ALA A O 1
ATOM 779 N N . GLY A 1 97 ? 0.523 21.050 -25.434 1.00 85.75 97 GLY A N 1
ATOM 780 C CA . GLY A 1 97 ? -0.408 22.106 -25.827 1.00 85.75 97 GLY A CA 1
ATOM 781 C C . GLY A 1 97 ? -1.644 22.181 -24.927 1.00 85.75 97 GLY A C 1
ATOM 782 O O . GLY A 1 97 ? -2.024 23.267 -24.494 1.00 85.75 97 GLY A O 1
ATOM 783 N N . PHE A 1 98 ? -2.244 21.042 -24.559 1.00 88.38 98 PHE A N 1
ATOM 784 C CA . PHE A 1 98 ? -3.376 21.020 -23.621 1.00 88.38 98 PHE A CA 1
ATOM 785 C C . PHE A 1 98 ? -3.024 21.628 -22.253 1.00 88.38 98 PHE A C 1
ATOM 787 O O . PHE A 1 98 ? -3.762 22.477 -21.751 1.00 88.38 98 PHE A O 1
ATOM 794 N N . PHE A 1 99 ? -1.892 21.233 -21.658 1.00 87.31 99 PHE A N 1
ATOM 795 C CA . PHE A 1 99 ? -1.437 21.780 -20.376 1.00 87.31 99 PHE A CA 1
ATOM 796 C C . PHE A 1 99 ? -1.067 23.265 -20.481 1.00 87.31 99 PHE A C 1
ATOM 798 O O . PHE A 1 99 ? -1.371 24.047 -19.578 1.00 87.31 99 PHE A O 1
ATOM 805 N N . TYR A 1 100 ? -0.480 23.671 -21.604 1.00 87.25 100 TYR A N 1
ATOM 806 C CA . TYR A 1 100 ? -0.182 25.071 -21.871 1.00 87.25 100 TYR A CA 1
ATOM 807 C C . TYR A 1 100 ? -1.457 25.922 -21.963 1.00 87.25 100 TYR A C 1
ATOM 809 O O . TYR A 1 100 ? -1.534 26.989 -21.356 1.00 87.25 100 TYR A O 1
ATOM 817 N N . ASN A 1 101 ? -2.500 25.411 -22.625 1.00 91.44 101 ASN A N 1
ATOM 818 C CA . ASN A 1 101 ? -3.787 26.095 -22.782 1.00 91.44 101 ASN A CA 1
ATOM 819 C C . ASN A 1 101 ? -4.541 26.300 -21.459 1.00 91.44 101 ASN A C 1
ATOM 821 O O . ASN A 1 101 ? -5.311 27.250 -21.340 1.00 91.44 101 ASN A O 1
ATOM 825 N N . ILE A 1 102 ? -4.311 25.453 -20.450 1.00 91.00 102 ILE A N 1
ATOM 826 C CA . ILE A 1 102 ? -4.855 25.654 -19.094 1.00 91.00 102 ILE A CA 1
ATOM 827 C C . ILE A 1 102 ? -3.954 26.539 -18.212 1.00 91.00 102 ILE A C 1
ATOM 829 O O . ILE A 1 102 ? -4.200 26.667 -17.013 1.00 91.00 102 ILE A O 1
ATOM 833 N N . GLY A 1 103 ? -2.914 27.151 -18.789 1.00 89.00 103 GLY A N 1
ATOM 834 C CA . GLY A 1 103 ? -2.018 28.088 -18.112 1.00 89.00 103 GLY A CA 1
ATOM 835 C C . GLY A 1 103 ? -0.839 27.442 -17.381 1.00 89.00 103 GLY A C 1
ATOM 836 O O . GLY A 1 103 ? -0.165 28.119 -16.605 1.00 89.00 103 GLY A O 1
ATOM 837 N N . ILE A 1 104 ? -0.559 26.152 -17.602 1.00 87.50 104 ILE A N 1
ATOM 838 C CA . ILE A 1 104 ? 0.630 25.505 -17.035 1.00 87.50 104 ILE A CA 1
ATOM 839 C C . ILE A 1 104 ? 1.807 25.748 -17.976 1.00 87.50 104 ILE A C 1
ATOM 841 O O . ILE A 1 104 ? 1.877 25.199 -19.074 1.00 87.50 104 ILE A O 1
ATOM 845 N N . SER A 1 105 ? 2.756 26.575 -17.539 1.00 88.56 105 SER A N 1
ATOM 846 C CA . SER A 1 105 ? 3.972 26.820 -18.311 1.00 88.56 105 SER A CA 1
ATOM 847 C C . SER A 1 105 ? 4.812 25.543 -18.426 1.00 88.56 105 SER A C 1
ATOM 849 O O . SER A 1 105 ? 4.882 24.738 -17.493 1.00 88.56 105 SER A O 1
ATOM 851 N N . GLY A 1 106 ? 5.495 25.365 -19.563 1.00 80.25 106 GLY A N 1
ATOM 852 C CA . GLY A 1 106 ? 6.330 24.184 -19.807 1.00 80.25 106 GLY A CA 1
ATOM 853 C C . GLY A 1 106 ? 7.360 23.950 -18.698 1.00 80.25 106 GLY A C 1
ATOM 854 O O . GLY A 1 106 ? 7.504 22.830 -18.223 1.00 80.25 106 GLY A O 1
ATOM 855 N N . GLY A 1 107 ? 7.994 25.013 -18.187 1.00 79.25 107 GLY A N 1
ATOM 856 C CA . GLY A 1 107 ? 8.959 24.914 -17.083 1.00 79.25 107 GLY A CA 1
ATOM 857 C C . GLY A 1 107 ? 8.368 24.346 -15.786 1.00 79.25 107 GLY A C 1
ATOM 858 O O . GLY A 1 107 ? 9.005 23.531 -15.114 1.00 79.25 107 GLY A O 1
ATOM 859 N N . ILE A 1 108 ? 7.124 24.713 -15.456 1.00 80.38 108 ILE A N 1
ATOM 860 C CA . ILE A 1 108 ? 6.404 24.137 -14.312 1.00 80.38 108 ILE A CA 1
ATOM 861 C C . ILE A 1 108 ? 6.121 22.655 -14.569 1.00 80.38 108 ILE A C 1
ATOM 863 O O . ILE A 1 108 ? 6.311 21.837 -13.670 1.00 80.38 108 ILE A O 1
ATOM 867 N N . LEU A 1 109 ? 5.732 22.294 -15.794 1.00 75.06 109 LEU A N 1
ATOM 868 C CA . LEU A 1 109 ? 5.470 20.909 -16.176 1.00 75.06 109 LEU A CA 1
ATOM 869 C C . LEU A 1 109 ? 6.725 20.035 -16.013 1.00 75.06 109 LEU A C 1
ATOM 871 O O . LEU A 1 109 ? 6.663 19.027 -15.316 1.00 75.06 109 LEU A O 1
ATOM 875 N N . TYR A 1 110 ? 7.883 20.455 -16.534 1.00 74.56 110 TYR A N 1
ATOM 876 C CA . TYR A 1 110 ? 9.145 19.713 -16.371 1.00 74.56 110 TYR A CA 1
ATOM 877 C C . TYR A 1 110 ? 9.594 19.575 -14.914 1.00 74.56 110 TYR A C 1
ATOM 879 O O . TYR A 1 110 ? 10.307 18.633 -14.586 1.00 74.56 110 TYR A O 1
ATOM 887 N N . THR A 1 111 ? 9.171 20.478 -14.028 1.00 74.31 111 THR A N 1
ATOM 888 C CA . THR A 1 111 ? 9.531 20.418 -12.604 1.00 74.31 111 THR A CA 1
ATOM 889 C C . THR A 1 111 ? 8.564 19.538 -11.811 1.00 74.31 111 THR A C 1
ATOM 891 O O . THR A 1 111 ? 8.977 18.700 -11.008 1.00 74.31 111 THR A O 1
ATOM 894 N N . ILE A 1 112 ? 7.257 19.708 -12.031 1.00 76.38 112 ILE A N 1
ATOM 895 C CA . ILE A 1 112 ? 6.212 18.998 -11.285 1.00 76.38 112 ILE A CA 1
ATOM 896 C C . ILE A 1 112 ? 6.132 17.540 -11.719 1.00 76.38 112 ILE A C 1
ATOM 898 O O . ILE A 1 112 ? 5.936 16.662 -10.880 1.00 76.38 112 ILE A O 1
ATOM 902 N N . LEU A 1 113 ? 6.275 17.260 -13.012 1.00 76.75 113 LEU A N 1
ATOM 903 C CA . LEU A 1 113 ? 5.993 15.935 -13.542 1.00 76.75 113 LEU A CA 1
ATOM 904 C C . LEU A 1 113 ? 6.958 14.859 -13.004 1.00 76.75 113 LEU A C 1
ATOM 906 O O . LEU A 1 113 ? 6.458 13.853 -12.498 1.00 76.75 113 LEU A O 1
ATOM 910 N N . PRO A 1 114 ? 8.295 15.061 -12.972 1.00 73.12 114 PRO A N 1
ATOM 911 C CA . PRO A 1 114 ? 9.216 14.127 -12.321 1.00 73.12 114 PRO A CA 1
ATOM 912 C C . PRO A 1 114 ? 8.924 13.961 -10.829 1.00 73.12 114 PRO A C 1
ATOM 914 O O . PRO A 1 114 ? 9.031 12.858 -10.295 1.00 73.12 114 PRO A O 1
ATOM 917 N N . LEU A 1 115 ? 8.506 15.034 -10.153 1.00 74.88 115 LEU A N 1
ATOM 918 C CA . LEU A 1 115 ? 8.172 15.010 -8.731 1.00 74.88 115 LEU A CA 1
ATOM 919 C C . LEU A 1 115 ? 6.916 14.163 -8.466 1.00 74.88 115 LEU A C 1
ATOM 921 O O . LEU A 1 115 ? 6.918 13.325 -7.564 1.00 74.88 115 LEU A O 1
ATOM 925 N N . VAL A 1 116 ? 5.881 14.298 -9.301 1.00 80.06 116 VAL A N 1
ATOM 926 C CA . VAL A 1 116 ? 4.679 13.444 -9.278 1.00 80.06 116 VAL A CA 1
ATOM 927 C C . VAL A 1 116 ? 5.041 11.987 -9.564 1.00 80.06 116 VAL A C 1
ATOM 929 O O . VAL A 1 116 ? 4.559 11.089 -8.873 1.00 80.06 116 VAL A O 1
ATOM 932 N N . LEU A 1 117 ? 5.930 11.745 -10.528 1.00 80.06 117 LEU A N 1
ATOM 933 C CA . LEU A 1 117 ? 6.442 10.419 -10.879 1.00 80.06 117 LEU A CA 1
ATOM 934 C C . LEU A 1 117 ? 7.159 9.756 -9.691 1.00 80.06 117 LEU A C 1
ATOM 936 O O . LEU A 1 117 ? 6.860 8.612 -9.345 1.00 80.06 117 LEU A O 1
ATOM 940 N N . ILE A 1 118 ? 8.052 10.490 -9.020 1.00 82.25 118 ILE A N 1
ATOM 941 C CA . ILE A 1 118 ? 8.788 10.025 -7.836 1.00 82.25 118 ILE A CA 1
ATOM 942 C C . ILE A 1 118 ? 7.823 9.734 -6.682 1.00 82.25 118 ILE A C 1
ATOM 944 O O . ILE A 1 118 ? 7.890 8.655 -6.090 1.00 82.25 118 ILE A O 1
ATOM 948 N N . ILE A 1 119 ? 6.895 10.649 -6.379 1.00 83.31 119 ILE A N 1
ATOM 949 C CA . ILE A 1 119 ? 5.893 10.447 -5.320 1.00 83.31 119 ILE A CA 1
ATOM 950 C C . ILE A 1 119 ? 5.017 9.230 -5.637 1.00 83.31 119 ILE A C 1
ATOM 952 O O . ILE A 1 119 ? 4.793 8.394 -4.760 1.00 83.31 119 ILE A O 1
ATOM 956 N N . GLY A 1 120 ? 4.565 9.091 -6.886 1.00 83.38 120 GLY A N 1
ATOM 957 C CA . GLY A 1 120 ? 3.766 7.958 -7.347 1.00 83.38 120 GLY A CA 1
ATOM 958 C C . GLY A 1 120 ? 4.506 6.626 -7.209 1.00 83.38 120 GLY A C 1
ATOM 959 O O . GLY A 1 120 ? 3.939 5.652 -6.707 1.00 83.38 120 GLY A O 1
ATOM 960 N N . LEU A 1 121 ? 5.793 6.592 -7.568 1.00 86.06 121 LEU A N 1
ATOM 961 C CA . LEU A 1 121 ? 6.653 5.418 -7.406 1.00 86.06 121 LEU A CA 1
ATOM 962 C C . LEU A 1 121 ? 6.868 5.049 -5.939 1.00 86.06 121 LEU A C 1
ATOM 964 O O . LEU A 1 121 ? 6.722 3.879 -5.581 1.00 86.06 121 LEU A O 1
ATOM 968 N N . ILE A 1 122 ? 7.171 6.028 -5.082 1.00 86.94 122 ILE A N 1
ATOM 969 C CA . ILE A 1 122 ? 7.351 5.816 -3.639 1.00 86.94 122 ILE A CA 1
ATOM 970 C C . ILE A 1 122 ? 6.054 5.286 -3.023 1.00 86.94 122 ILE A C 1
ATOM 972 O O . ILE A 1 122 ? 6.061 4.271 -2.319 1.00 86.94 122 ILE A O 1
ATOM 976 N N . PHE A 1 123 ? 4.926 5.928 -3.328 1.00 89.56 123 PHE A N 1
ATOM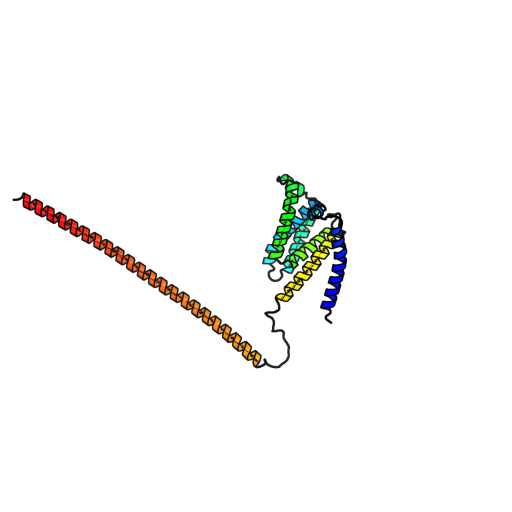 977 C CA . PHE A 1 123 ? 3.611 5.521 -2.845 1.00 89.56 123 PHE A CA 1
ATOM 978 C C . PHE A 1 123 ? 3.254 4.097 -3.296 1.00 89.56 123 PHE A C 1
ATOM 980 O O . PHE A 1 123 ? 2.860 3.269 -2.471 1.00 89.56 123 PHE A O 1
ATOM 987 N N . SER A 1 124 ? 3.460 3.771 -4.576 1.00 84.50 124 SER A N 1
ATOM 988 C CA . SER A 1 124 ? 3.256 2.421 -5.115 1.00 84.50 124 SER A CA 1
ATOM 989 C C . SER A 1 124 ? 4.170 1.390 -4.439 1.00 84.50 124 SER A C 1
ATOM 991 O O . SER A 1 124 ? 3.720 0.306 -4.049 1.00 84.50 124 SER A O 1
ATOM 993 N N . GLY A 1 125 ? 5.439 1.744 -4.219 1.00 88.19 125 GLY A N 1
ATOM 994 C CA . GLY A 1 125 ? 6.430 0.906 -3.547 1.00 88.19 125 GLY A CA 1
ATOM 995 C C . GLY A 1 125 ? 6.035 0.543 -2.115 1.00 88.19 125 GLY A C 1
ATOM 996 O O . GLY A 1 125 ? 6.189 -0.617 -1.711 1.00 88.19 125 GLY A O 1
ATOM 997 N N . PHE A 1 126 ? 5.465 1.493 -1.367 1.00 88.31 126 PHE A N 1
ATOM 998 C CA . PHE A 1 126 ? 4.926 1.248 -0.026 1.00 88.31 126 PHE A CA 1
ATOM 999 C C . PHE A 1 126 ? 3.604 0.477 -0.046 1.00 88.31 126 PHE A C 1
ATOM 1001 O O . PHE A 1 126 ? 3.425 -0.442 0.754 1.00 88.31 126 PHE A O 1
ATOM 1008 N N . LYS A 1 127 ? 2.685 0.822 -0.955 1.00 85.56 127 LYS A N 1
ATOM 1009 C CA . LYS A 1 127 ? 1.324 0.273 -0.965 1.00 85.56 127 LYS A CA 1
ATOM 1010 C C . LYS A 1 127 ? 1.245 -1.148 -1.523 1.00 85.56 127 LYS A C 1
ATOM 1012 O O . LYS A 1 127 ? 0.567 -1.992 -0.940 1.00 85.56 127 LYS A O 1
ATOM 1017 N N . TYR A 1 128 ? 1.920 -1.403 -2.640 1.00 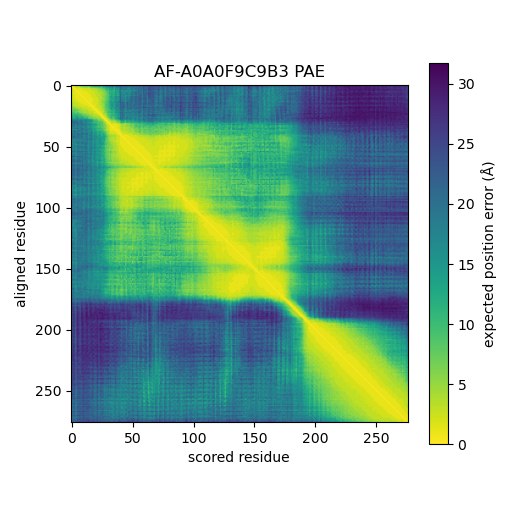81.88 128 TYR A N 1
ATOM 1018 C CA . TYR A 1 128 ? 1.857 -2.670 -3.381 1.00 81.88 128 TYR A CA 1
ATOM 1019 C C . TYR A 1 128 ? 3.145 -3.485 -3.256 1.00 81.88 128 TYR A C 1
ATOM 1021 O O . TYR A 1 128 ? 3.158 -4.698 -3.459 1.00 81.88 128 TYR A O 1
ATOM 1029 N N . GLY A 1 129 ? 4.231 -2.828 -2.857 1.00 89.12 129 GLY A N 1
ATOM 1030 C CA . GLY A 1 129 ? 5.531 -3.438 -2.670 1.00 89.12 129 GLY A CA 1
ATOM 1031 C C . GLY A 1 129 ? 6.506 -3.085 -3.784 1.00 89.12 129 GLY A C 1
ATOM 1032 O O . GLY A 1 129 ? 6.186 -3.131 -4.972 1.00 89.12 129 GLY A O 1
ATOM 1033 N N . TRP A 1 130 ? 7.742 -2.810 -3.372 1.00 88.75 130 TRP A N 1
ATOM 1034 C CA . TRP A 1 130 ? 8.853 -2.477 -4.261 1.00 88.75 130 TRP A CA 1
ATOM 1035 C C . TRP A 1 130 ? 9.068 -3.486 -5.393 1.00 88.75 130 TRP A C 1
ATOM 1037 O O . TRP A 1 130 ? 9.314 -3.066 -6.511 1.00 88.75 130 TRP A O 1
ATOM 1047 N N . GLY A 1 131 ? 8.904 -4.792 -5.142 1.00 89.44 131 GLY A N 1
ATOM 1048 C CA . GLY A 1 131 ? 9.072 -5.816 -6.182 1.00 89.44 131 GLY A CA 1
ATOM 1049 C C . GLY A 1 131 ? 8.098 -5.645 -7.351 1.00 89.44 131 GLY A C 1
ATOM 1050 O O . GLY A 1 131 ? 8.531 -5.544 -8.489 1.00 89.44 131 GLY A O 1
ATOM 1051 N N . ILE A 1 132 ? 6.796 -5.530 -7.058 1.00 87.31 132 ILE A N 1
ATOM 1052 C CA . ILE A 1 132 ? 5.756 -5.347 -8.084 1.00 87.31 132 ILE A CA 1
ATOM 1053 C C . ILE A 1 132 ? 5.941 -4.005 -8.797 1.00 87.31 132 ILE A C 1
ATOM 1055 O O . ILE A 1 132 ? 5.913 -3.958 -10.019 1.00 87.31 132 ILE A O 1
ATOM 1059 N N . THR A 1 133 ? 6.195 -2.932 -8.041 1.00 90.19 133 THR A N 1
ATOM 1060 C CA . THR A 1 133 ? 6.374 -1.585 -8.608 1.00 90.19 133 THR A CA 1
ATOM 1061 C C . THR A 1 133 ? 7.552 -1.538 -9.586 1.00 90.19 133 THR A C 1
ATOM 1063 O O . THR A 1 133 ? 7.391 -1.073 -10.708 1.00 90.19 133 THR A O 1
ATOM 1066 N N . LEU A 1 134 ? 8.716 -2.074 -9.200 1.00 92.31 134 LEU A N 1
ATOM 1067 C CA . LEU A 1 134 ? 9.908 -2.125 -10.056 1.00 92.31 134 LEU A CA 1
ATOM 1068 C C . LEU A 1 134 ? 9.689 -2.992 -11.301 1.00 92.31 134 LEU A C 1
ATOM 1070 O O . LEU A 1 134 ? 10.119 -2.609 -12.384 1.00 92.31 134 LEU A O 1
ATOM 1074 N N . THR A 1 135 ? 8.988 -4.124 -11.170 1.00 90.75 135 THR A N 1
ATOM 1075 C CA . THR A 1 135 ? 8.647 -4.969 -12.322 1.00 90.75 135 THR A CA 1
ATOM 1076 C C . THR A 1 135 ? 7.725 -4.245 -13.298 1.00 90.75 135 THR A C 1
ATOM 1078 O O . THR A 1 135 ? 8.007 -4.268 -14.492 1.00 90.75 135 THR A O 1
ATOM 1081 N N . SER A 1 136 ? 6.676 -3.565 -12.822 1.00 87.56 136 SER A N 1
ATOM 1082 C CA . SER A 1 136 ? 5.764 -2.805 -13.690 1.00 87.56 136 SER A CA 1
ATOM 1083 C C . SER A 1 136 ? 6.481 -1.676 -14.431 1.00 87.56 136 SER A C 1
ATOM 1085 O O . SER A 1 136 ? 6.266 -1.488 -15.624 1.00 87.56 136 SER A O 1
ATOM 1087 N N . VAL A 1 137 ? 7.361 -0.950 -13.739 1.00 89.38 137 VAL A N 1
ATOM 1088 C CA . VAL A 1 137 ? 8.146 0.142 -14.331 1.00 89.38 137 VAL A CA 1
ATOM 1089 C C . VAL A 1 137 ? 9.151 -0.398 -15.343 1.00 89.38 137 VAL A C 1
ATOM 1091 O O . VAL A 1 137 ? 9.235 0.119 -16.449 1.00 89.38 137 VAL A O 1
ATOM 1094 N N . GLY A 1 138 ? 9.869 -1.474 -15.013 1.00 93.12 138 GLY A N 1
ATOM 1095 C CA . GLY A 1 138 ? 10.796 -2.115 -15.946 1.00 93.12 138 GLY A CA 1
ATOM 1096 C C . GLY A 1 138 ? 10.099 -2.624 -17.209 1.00 93.12 138 GLY A C 1
ATOM 1097 O O . GLY A 1 138 ? 10.574 -2.378 -18.316 1.00 93.12 138 GLY A O 1
ATOM 1098 N N . LEU A 1 139 ? 8.929 -3.255 -17.054 1.00 91.94 139 LEU A N 1
ATOM 1099 C CA . LEU A 1 139 ? 8.103 -3.713 -18.175 1.00 91.94 139 LEU A CA 1
ATOM 1100 C C . LEU A 1 139 ? 7.641 -2.540 -19.053 1.00 91.94 139 LEU A C 1
ATOM 1102 O O . LEU A 1 139 ? 7.643 -2.646 -20.276 1.00 91.94 139 LEU A O 1
ATOM 1106 N N . PHE A 1 140 ? 7.289 -1.412 -18.434 1.00 88.75 140 PHE A N 1
ATOM 1107 C CA . PHE A 1 140 ? 6.921 -0.190 -19.141 1.00 88.75 140 PHE A CA 1
ATOM 1108 C C . PHE A 1 140 ? 8.087 0.384 -19.961 1.00 88.75 140 PHE A C 1
ATOM 1110 O O . PHE A 1 140 ? 7.908 0.656 -21.145 1.00 88.75 140 PHE A O 1
ATOM 1117 N N . PHE A 1 141 ? 9.291 0.487 -19.384 1.00 88.88 141 PHE A N 1
ATOM 1118 C CA . PHE A 1 141 ? 10.491 0.938 -20.106 1.00 88.88 141 PHE A CA 1
ATOM 1119 C C . PHE A 1 141 ? 10.828 0.035 -21.300 1.00 88.88 141 PHE A C 1
ATOM 1121 O O . PHE A 1 141 ? 11.130 0.533 -22.384 1.00 88.88 141 PHE A O 1
ATOM 1128 N N . ILE A 1 142 ? 10.716 -1.286 -21.129 1.00 93.19 142 ILE A N 1
ATOM 1129 C CA . ILE A 1 142 ? 10.872 -2.241 -22.234 1.00 93.19 142 ILE A CA 1
ATOM 1130 C C . ILE A 1 142 ? 9.810 -1.980 -23.311 1.00 93.19 142 ILE A C 1
ATOM 1132 O O . ILE A 1 142 ? 10.148 -1.894 -24.486 1.00 93.19 142 ILE A O 1
ATOM 1136 N N . GLY A 1 143 ? 8.546 -1.783 -22.927 1.00 86.75 143 GLY A N 1
ATOM 1137 C CA . GLY A 1 143 ? 7.461 -1.469 -23.859 1.00 86.75 143 GLY A CA 1
ATOM 1138 C C . GLY A 1 143 ? 7.719 -0.206 -24.686 1.00 86.75 143 GLY A C 1
ATOM 1139 O O . GLY A 1 143 ? 7.602 -0.251 -25.909 1.00 86.75 143 GLY A O 1
ATOM 1140 N N . ILE A 1 144 ? 8.128 0.898 -24.048 1.00 85.06 144 ILE A N 1
ATOM 1141 C CA . ILE A 1 144 ? 8.431 2.145 -24.774 1.00 85.06 144 ILE A CA 1
ATOM 1142 C C . ILE A 1 144 ? 9.653 1.982 -25.676 1.00 85.06 144 ILE A C 1
ATOM 1144 O O . ILE A 1 144 ? 9.686 2.578 -26.745 1.00 85.06 144 ILE A O 1
ATOM 1148 N N . SER A 1 145 ? 10.645 1.168 -25.311 1.00 87.69 145 SER A N 1
ATOM 1149 C CA . SER A 1 145 ? 11.837 0.996 -26.156 1.00 87.69 145 SER A CA 1
ATOM 1150 C C . SER A 1 145 ? 11.536 0.424 -27.553 1.00 87.69 145 SER A C 1
ATOM 1152 O O . SER A 1 145 ? 12.322 0.621 -28.477 1.00 87.69 145 SER A O 1
ATOM 1154 N N . PHE A 1 146 ? 10.381 -0.233 -27.728 1.00 88.19 146 PHE A N 1
ATOM 1155 C CA . PHE A 1 146 ? 9.891 -0.689 -29.034 1.00 88.19 146 PHE A CA 1
ATOM 1156 C C . PHE A 1 146 ? 9.175 0.397 -29.844 1.00 88.19 146 PHE A C 1
ATOM 1158 O O . PHE A 1 146 ? 8.878 0.192 -31.017 1.00 88.19 146 PHE A O 1
ATOM 1165 N N . THR A 1 147 ? 8.892 1.544 -29.236 1.00 82.69 147 THR A N 1
ATOM 1166 C CA . THR A 1 147 ? 8.287 2.700 -29.898 1.00 82.69 147 THR A CA 1
ATOM 1167 C C . THR A 1 147 ? 9.371 3.677 -30.355 1.00 82.69 147 THR A C 1
ATOM 1169 O O . THR A 1 147 ? 10.441 3.759 -29.754 1.00 82.69 147 THR A O 1
ATOM 1172 N N . ASP A 1 148 ? 9.095 4.465 -31.393 1.00 82.31 148 ASP A N 1
ATOM 1173 C CA . ASP A 1 148 ? 10.004 5.519 -31.880 1.00 82.31 148 ASP A CA 1
ATOM 1174 C C . ASP A 1 148 ? 10.017 6.777 -30.990 1.00 82.31 148 ASP A C 1
ATOM 1176 O O . ASP A 1 148 ? 10.552 7.812 -31.368 1.00 82.31 148 ASP A O 1
ATOM 1180 N N . ILE A 1 149 ? 9.430 6.690 -29.792 1.00 73.69 149 ILE A N 1
ATOM 1181 C CA . ILE A 1 149 ? 9.265 7.806 -28.855 1.00 73.69 149 ILE A CA 1
ATOM 1182 C C . ILE A 1 149 ? 10.593 8.186 -28.179 1.00 73.69 149 ILE A C 1
ATOM 1184 O O . ILE A 1 149 ? 10.792 9.337 -27.791 1.00 73.69 149 ILE A O 1
ATOM 1188 N N . ILE A 1 150 ? 11.510 7.228 -28.006 1.00 76.75 150 ILE A N 1
ATOM 1189 C CA . ILE A 1 150 ? 12.805 7.472 -27.365 1.00 76.75 150 ILE A CA 1
ATOM 1190 C C . ILE A 1 150 ? 13.918 7.312 -28.390 1.00 76.75 150 ILE A C 1
ATOM 1192 O O . ILE A 1 150 ? 14.055 6.258 -29.010 1.00 76.75 150 ILE A O 1
ATOM 1196 N N . TYR A 1 151 ? 14.740 8.355 -28.509 1.00 78.50 151 TYR A N 1
ATOM 1197 C CA . TYR A 1 151 ? 15.910 8.377 -29.383 1.00 78.50 151 TYR A CA 1
ATOM 1198 C C . TYR A 1 151 ? 16.894 7.247 -29.027 1.00 78.50 151 TYR A C 1
ATOM 1200 O O . TYR A 1 151 ? 17.272 6.436 -29.870 1.00 78.50 151 TYR A O 1
ATOM 1208 N N . GLU A 1 152 ? 17.215 7.112 -27.738 1.00 82.81 152 GLU A N 1
ATOM 1209 C CA . GLU A 1 152 ? 18.135 6.100 -27.205 1.00 82.81 152 GLU A CA 1
ATOM 1210 C C . GLU A 1 152 ? 17.409 4.806 -26.792 1.00 82.81 152 GLU A C 1
ATOM 1212 O O . GLU A 1 152 ? 17.286 4.463 -25.604 1.00 82.81 152 GLU A O 1
ATOM 1217 N N . LYS A 1 153 ? 16.908 4.055 -27.782 1.00 86.94 153 LYS A N 1
ATOM 1218 C CA . LYS A 1 153 ? 16.182 2.788 -27.550 1.00 86.94 153 LYS A CA 1
ATOM 1219 C C . LYS A 1 153 ? 17.004 1.779 -26.744 1.00 86.94 153 LYS A C 1
ATOM 1221 O O . LYS A 1 153 ? 16.471 1.131 -25.843 1.00 86.94 153 LYS A O 1
ATOM 1226 N N . GLY A 1 154 ? 18.306 1.681 -27.030 1.00 83.75 154 GLY A N 1
ATOM 1227 C CA . GLY A 1 154 ? 19.213 0.731 -26.379 1.00 83.75 154 GLY A CA 1
ATOM 1228 C C . GLY A 1 154 ? 19.343 0.970 -24.874 1.00 83.75 154 GLY A C 1
ATOM 1229 O O . GLY A 1 154 ? 19.152 0.045 -24.084 1.00 83.75 154 GLY A O 1
ATOM 1230 N N . ILE A 1 155 ? 19.592 2.220 -24.467 1.00 83.06 155 ILE A N 1
ATOM 1231 C CA . ILE A 1 155 ? 19.730 2.591 -23.049 1.00 83.06 155 ILE A CA 1
ATOM 1232 C C . ILE A 1 155 ? 18.423 2.311 -22.303 1.00 83.06 155 ILE A C 1
ATOM 1234 O O . ILE A 1 155 ? 18.429 1.689 -21.240 1.00 83.06 155 ILE A O 1
ATOM 1238 N N . THR A 1 156 ? 17.297 2.713 -22.891 1.00 84.69 156 THR A N 1
ATOM 1239 C CA . THR A 1 156 ? 15.958 2.514 -22.322 1.00 84.69 156 THR A CA 1
ATOM 1240 C C . THR A 1 156 ? 15.644 1.032 -22.120 1.00 84.69 156 THR A C 1
ATOM 1242 O O . THR A 1 156 ? 15.175 0.636 -21.050 1.00 84.69 156 THR A O 1
ATOM 1245 N N . PHE A 1 157 ? 15.943 0.197 -23.119 1.00 89.69 157 PHE A N 1
ATOM 1246 C CA . PHE A 1 157 ? 15.732 -1.246 -23.052 1.00 89.69 157 PHE A CA 1
ATOM 1247 C C . PHE A 1 157 ? 16.579 -1.895 -21.947 1.00 89.69 157 PHE A C 1
ATOM 1249 O O . PHE A 1 157 ? 16.047 -2.644 -21.123 1.00 89.69 157 PHE A O 1
ATOM 1256 N N . ILE A 1 158 ? 17.876 -1.564 -21.877 1.00 90.06 158 ILE A N 1
ATOM 1257 C CA . ILE A 1 158 ? 18.793 -2.078 -20.844 1.00 90.06 158 ILE A CA 1
ATOM 1258 C C . ILE A 1 158 ? 18.305 -1.672 -19.448 1.00 90.06 158 ILE A C 1
ATOM 1260 O O . ILE A 1 158 ? 18.224 -2.511 -18.548 1.00 90.06 158 ILE A O 1
ATOM 1264 N N . LEU A 1 159 ? 17.921 -0.406 -19.270 1.00 87.88 159 LEU A N 1
ATOM 1265 C CA . LEU A 1 159 ? 17.425 0.115 -17.998 1.00 87.88 159 LEU A CA 1
ATOM 1266 C C . LEU A 1 159 ? 16.128 -0.587 -17.567 1.00 87.88 159 LEU A C 1
ATOM 1268 O O . LEU A 1 159 ? 15.999 -1.013 -16.415 1.00 87.88 159 LEU A O 1
ATOM 1272 N N . GLY A 1 160 ? 15.197 -0.784 -18.504 1.00 92.88 160 GLY A N 1
ATOM 1273 C CA . GLY A 1 160 ? 13.964 -1.533 -18.273 1.00 92.88 160 GLY A CA 1
ATOM 1274 C C . GLY A 1 160 ? 14.220 -2.985 -17.863 1.00 92.88 160 GLY A C 1
ATOM 1275 O O . GLY A 1 160 ? 13.623 -3.472 -16.898 1.00 92.88 160 GLY A O 1
ATOM 1276 N N . PHE A 1 161 ? 15.167 -3.660 -18.518 1.00 94.25 161 PHE A N 1
ATOM 1277 C CA . PHE A 1 161 ? 15.557 -5.033 -18.186 1.00 94.25 161 PHE A CA 1
ATOM 1278 C C . PHE A 1 161 ? 16.200 -5.145 -16.795 1.00 94.25 161 PHE A C 1
ATOM 1280 O O . PHE A 1 161 ? 15.908 -6.081 -16.036 1.00 94.25 161 PHE A O 1
ATOM 1287 N N . ILE A 1 162 ? 17.029 -4.159 -16.430 1.00 92.31 162 ILE A N 1
ATOM 1288 C CA . ILE A 1 162 ? 17.650 -4.064 -15.107 1.00 92.31 162 ILE A CA 1
ATOM 1289 C C . ILE A 1 162 ? 16.574 -3.961 -14.015 1.00 92.31 162 ILE A C 1
ATOM 1291 O O . ILE A 1 162 ? 16.551 -4.756 -13.068 1.00 92.31 162 ILE A O 1
ATOM 1295 N N . LEU A 1 163 ? 15.646 -3.013 -14.175 1.00 93.81 163 LEU A N 1
ATOM 1296 C CA . LEU A 1 163 ? 14.529 -2.781 -13.254 1.00 93.81 163 LEU A CA 1
ATOM 1297 C C . LEU A 1 163 ? 13.631 -4.015 -13.120 1.00 93.81 163 LEU A C 1
ATOM 1299 O O . LEU A 1 163 ? 13.280 -4.409 -12.003 1.00 93.81 163 LEU A O 1
ATOM 1303 N N . LEU A 1 164 ? 13.305 -4.657 -14.244 1.00 94.56 164 LEU A N 1
ATOM 1304 C CA . LEU A 1 164 ? 12.465 -5.850 -14.282 1.00 94.56 164 LEU A CA 1
ATOM 1305 C C . LEU A 1 164 ? 13.094 -7.004 -13.492 1.00 94.56 164 LEU A C 1
ATOM 1307 O O . LEU A 1 164 ? 12.426 -7.612 -12.650 1.00 94.56 164 LEU A O 1
ATOM 1311 N N .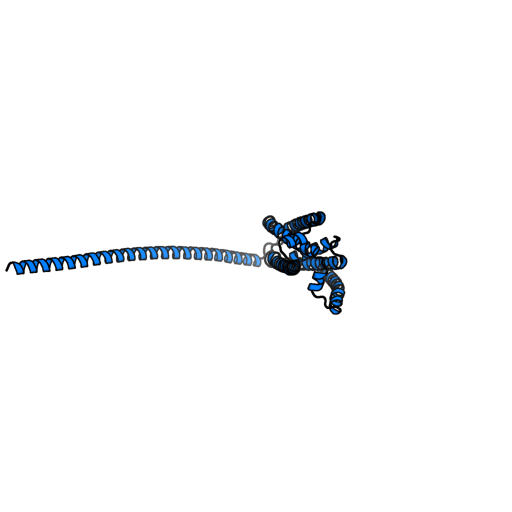 SER A 1 165 ? 14.387 -7.259 -13.693 1.00 93.25 165 SER A N 1
ATOM 1312 C CA . SER A 1 165 ? 15.104 -8.340 -13.008 1.00 93.25 165 SER A CA 1
ATOM 1313 C C . SER A 1 165 ? 15.225 -8.093 -11.498 1.00 93.25 165 SER A C 1
ATOM 1315 O O . SER A 1 165 ? 14.957 -8.998 -10.700 1.00 93.25 165 SER A O 1
ATOM 1317 N N . ILE A 1 166 ? 15.553 -6.861 -11.080 1.00 94.12 166 ILE A N 1
ATOM 1318 C CA . ILE A 1 166 ? 15.601 -6.478 -9.656 1.00 94.12 166 ILE A CA 1
ATOM 1319 C C . ILE A 1 166 ? 14.207 -6.600 -9.021 1.00 94.12 166 ILE A C 1
ATOM 1321 O O . ILE A 1 166 ? 14.072 -7.134 -7.914 1.00 94.12 166 ILE A O 1
ATOM 1325 N N . GLY A 1 167 ? 13.164 -6.148 -9.724 1.00 93.44 167 GLY A N 1
ATOM 1326 C CA . GLY A 1 167 ? 11.776 -6.243 -9.275 1.00 93.44 167 GLY A CA 1
ATOM 1327 C C . GLY A 1 167 ? 11.337 -7.688 -9.035 1.00 93.44 167 GLY A C 1
ATOM 1328 O O . GLY A 1 167 ? 10.855 -8.016 -7.942 1.00 93.44 167 GLY A O 1
ATOM 1329 N N . ILE A 1 168 ? 11.611 -8.581 -9.995 1.00 92.69 168 ILE A N 1
ATOM 1330 C CA . ILE A 1 168 ? 11.316 -10.019 -9.886 1.00 92.69 168 ILE A CA 1
ATOM 1331 C C . ILE A 1 168 ? 12.083 -10.638 -8.712 1.00 92.69 168 ILE A C 1
ATOM 1333 O O . ILE A 1 168 ? 11.501 -11.365 -7.901 1.00 92.69 168 ILE A O 1
ATOM 1337 N N . TRP A 1 169 ? 13.370 -10.320 -8.559 1.00 93.19 169 TRP A N 1
ATOM 1338 C CA . TRP A 1 169 ? 14.179 -10.830 -7.452 1.00 93.19 169 TRP A CA 1
ATOM 1339 C C . TRP A 1 169 ? 13.629 -10.410 -6.080 1.00 93.19 169 TRP A C 1
ATOM 1341 O O . TRP A 1 169 ? 13.462 -11.252 -5.186 1.00 93.19 169 TRP A O 1
ATOM 1351 N N . LEU A 1 170 ? 13.280 -9.130 -5.910 1.00 91.94 170 LEU A N 1
ATOM 1352 C CA . LEU A 1 170 ? 12.668 -8.618 -4.679 1.00 91.94 170 LEU A CA 1
ATOM 1353 C C . LEU A 1 170 ? 11.310 -9.267 -4.401 1.00 91.94 170 LEU A C 1
ATOM 1355 O O . LEU A 1 170 ? 10.993 -9.574 -3.246 1.00 91.94 170 LEU A O 1
ATOM 1359 N N . TRP A 1 171 ? 10.517 -9.507 -5.443 1.00 88.44 171 TRP A N 1
ATOM 1360 C CA . TRP A 1 171 ? 9.225 -10.169 -5.326 1.00 88.44 171 TRP A CA 1
ATOM 1361 C C . TRP A 1 171 ? 9.363 -11.627 -4.861 1.00 88.44 171 TRP A C 1
ATOM 1363 O O . TRP A 1 171 ? 8.708 -12.026 -3.891 1.00 88.44 171 TRP A O 1
ATOM 1373 N N . ILE A 1 172 ? 10.289 -12.394 -5.449 1.00 88.88 172 ILE A N 1
ATOM 1374 C CA . ILE A 1 172 ? 10.594 -13.776 -5.035 1.00 88.88 172 ILE A CA 1
ATOM 1375 C C . ILE A 1 172 ? 11.125 -13.810 -3.594 1.00 88.88 172 ILE A C 1
ATOM 1377 O O . ILE A 1 172 ? 10.747 -14.682 -2.804 1.00 88.88 172 ILE A O 1
ATOM 1381 N N . ARG A 1 173 ? 11.981 -12.853 -3.208 1.00 88.19 173 ARG A N 1
ATOM 1382 C CA . ARG A 1 173 ? 12.566 -12.796 -1.858 1.00 88.19 173 ARG A CA 1
ATOM 1383 C C . ARG A 1 173 ? 11.520 -12.524 -0.775 1.00 88.19 173 ARG A C 1
ATOM 1385 O O . ARG A 1 173 ? 11.639 -13.076 0.320 1.00 88.19 173 ARG A O 1
ATOM 1392 N N . ARG A 1 174 ? 10.486 -11.724 -1.064 1.00 81.75 174 ARG A N 1
ATOM 1393 C CA . ARG A 1 174 ? 9.396 -11.442 -0.109 1.00 81.75 174 ARG A CA 1
ATOM 1394 C C . ARG A 1 174 ? 8.542 -12.675 0.189 1.00 81.75 174 ARG A C 1
ATOM 1396 O O . ARG A 1 174 ? 8.237 -12.913 1.355 1.00 81.75 174 ARG A O 1
ATOM 1403 N N . ARG A 1 175 ? 8.246 -13.509 -0.815 1.00 69.75 175 ARG A N 1
ATOM 1404 C CA . ARG A 1 175 ? 7.440 -14.736 -0.633 1.00 69.75 175 ARG A CA 1
ATOM 1405 C C . ARG A 1 175 ? 8.084 -15.755 0.315 1.00 69.75 175 ARG A C 1
ATOM 1407 O O . ARG A 1 175 ? 7.380 -16.515 0.968 1.00 69.75 175 ARG A O 1
ATOM 1414 N N . LYS A 1 176 ? 9.415 -15.744 0.456 1.00 64.56 176 LYS A N 1
ATOM 1415 C CA . LYS A 1 176 ? 10.132 -16.662 1.359 1.00 64.56 176 LYS A CA 1
ATOM 1416 C C . LYS A 1 176 ? 9.990 -16.313 2.844 1.00 64.56 176 LYS A C 1
ATOM 1418 O O . LYS A 1 176 ? 10.208 -17.183 3.678 1.00 64.56 176 LYS A O 1
ATOM 1423 N N . LYS A 1 177 ? 9.629 -15.072 3.195 1.00 56.22 177 LYS A N 1
ATOM 1424 C CA . LYS A 1 177 ? 9.507 -14.650 4.604 1.00 56.22 177 LYS A CA 1
ATOM 1425 C C . LYS A 1 177 ? 8.110 -14.862 5.197 1.00 56.22 177 LYS A C 1
ATOM 1427 O O . LYS A 1 177 ? 7.991 -14.915 6.412 1.00 56.22 177 LYS A O 1
ATOM 1432 N N . SER A 1 178 ? 7.078 -15.043 4.374 1.00 52.69 178 SER A N 1
ATOM 1433 C CA . SER A 1 178 ? 5.703 -15.302 4.832 1.00 52.69 178 SER A CA 1
ATOM 1434 C C . SER A 1 178 ? 5.370 -16.792 5.017 1.00 52.69 178 SER A C 1
ATOM 1436 O O . SER A 1 178 ? 4.252 -17.113 5.398 1.00 52.69 178 SER A O 1
ATOM 1438 N N . GLY A 1 179 ? 6.319 -17.704 4.762 1.00 50.38 179 GLY A N 1
ATOM 1439 C CA . GLY A 1 179 ? 6.108 -19.158 4.834 1.00 50.38 179 GLY A CA 1
ATOM 1440 C C . GLY A 1 179 ? 6.645 -19.866 6.086 1.00 50.38 179 GLY A C 1
ATOM 1441 O O . GLY A 1 179 ? 6.448 -21.068 6.213 1.00 50.38 179 GLY A O 1
ATOM 1442 N N . PHE A 1 180 ? 7.317 -19.177 7.018 1.00 49.12 180 PHE A N 1
ATOM 1443 C CA . PHE A 1 180 ? 7.983 -19.840 8.158 1.00 49.12 180 PHE A CA 1
ATOM 1444 C C . PHE A 1 180 ? 7.155 -19.885 9.459 1.00 49.12 180 PHE A C 1
ATOM 1446 O O . PHE A 1 180 ? 7.680 -20.219 10.516 1.00 49.12 180 PHE A O 1
ATOM 1453 N N . THR A 1 181 ? 5.854 -19.583 9.418 1.00 51.47 181 THR A N 1
ATOM 1454 C CA . THR A 1 181 ? 4.994 -19.634 10.620 1.00 51.47 181 THR A CA 1
ATOM 1455 C C . THR A 1 181 ? 3.651 -20.349 10.445 1.00 51.47 181 THR A C 1
ATOM 1457 O O . THR A 1 181 ? 2.818 -20.246 11.341 1.00 51.47 181 THR A O 1
ATOM 1460 N N . GLY A 1 182 ? 3.407 -21.127 9.377 1.00 49.41 182 GLY A N 1
ATOM 1461 C CA . GLY A 1 182 ? 2.053 -21.689 9.219 1.00 49.41 182 GLY A CA 1
ATOM 1462 C C . GLY A 1 182 ? 1.775 -22.793 8.200 1.00 49.41 182 GLY A C 1
ATOM 1463 O O . GLY A 1 182 ? 0.651 -22.864 7.722 1.00 49.41 182 GLY A O 1
ATOM 1464 N N . SER A 1 183 ? 2.717 -23.674 7.860 1.00 45.38 183 SER A N 1
ATOM 1465 C CA . SER A 1 183 ? 2.369 -24.928 7.160 1.00 45.38 183 SER A CA 1
ATOM 1466 C C . SER A 1 183 ? 3.315 -26.060 7.542 1.00 45.38 183 SER A C 1
ATOM 1468 O O . SER A 1 183 ? 4.146 -26.506 6.765 1.00 45.38 183 SER A O 1
ATOM 1470 N N . TYR A 1 184 ? 3.164 -26.519 8.784 1.00 50.62 184 TYR A N 1
ATOM 1471 C CA . TYR A 1 184 ? 3.657 -27.812 9.273 1.00 50.62 184 TYR A CA 1
ATOM 1472 C C . TYR A 1 184 ? 2.572 -28.899 9.128 1.00 50.62 184 TYR A C 1
ATOM 1474 O O . TYR A 1 184 ? 2.411 -29.748 9.995 1.00 50.62 184 TYR A O 1
ATOM 1482 N N . TYR A 1 185 ? 1.800 -28.852 8.043 1.00 48.47 185 TYR A N 1
ATOM 1483 C CA . TYR A 1 185 ? 0.903 -29.936 7.636 1.00 48.47 185 TYR A CA 1
ATOM 1484 C C . TYR A 1 185 ? 1.115 -30.185 6.148 1.00 48.47 185 TYR A C 1
ATOM 1486 O O . TYR A 1 185 ? 0.230 -29.980 5.327 1.00 48.47 185 TYR A O 1
ATOM 1494 N N . GLN A 1 186 ? 2.346 -30.544 5.791 1.00 45.94 186 GLN A N 1
ATOM 1495 C CA . GLN A 1 186 ? 2.591 -31.186 4.514 1.00 45.94 186 GLN A CA 1
ATOM 1496 C C . GLN A 1 186 ? 2.615 -32.685 4.789 1.00 45.94 186 GLN A C 1
ATOM 1498 O O . GLN A 1 186 ? 3.490 -33.176 5.500 1.00 45.94 186 GLN A O 1
ATOM 1503 N N . ASN A 1 187 ? 1.566 -33.339 4.292 1.00 48.22 187 ASN A N 1
ATOM 1504 C CA . ASN A 1 187 ? 1.363 -34.777 4.229 1.00 48.22 187 ASN A CA 1
ATOM 1505 C C . ASN A 1 187 ? 2.678 -35.503 3.934 1.00 48.22 187 ASN A C 1
ATOM 1507 O O . ASN A 1 187 ? 3.192 -35.445 2.819 1.00 48.22 187 ASN A O 1
ATOM 1511 N N . HIS A 1 188 ? 3.204 -36.188 4.945 1.00 44.25 188 HIS A N 1
ATOM 1512 C CA . HIS A 1 188 ? 3.943 -37.410 4.709 1.00 44.25 188 HIS A CA 1
ATOM 1513 C C . HIS A 1 188 ? 2.990 -38.543 5.045 1.00 44.25 188 HIS A C 1
ATOM 1515 O O . HIS A 1 188 ? 2.704 -38.797 6.216 1.00 44.25 188 HIS A O 1
ATOM 1521 N N . ASP A 1 189 ? 2.496 -39.179 3.990 1.00 48.41 189 ASP A N 1
ATOM 1522 C CA . ASP A 1 189 ? 1.799 -40.455 4.020 1.00 48.41 189 ASP A CA 1
ATOM 1523 C C . ASP A 1 189 ? 2.772 -41.527 4.522 1.00 48.41 189 ASP A C 1
ATOM 1525 O O . ASP A 1 189 ? 3.383 -42.260 3.755 1.00 48.41 189 ASP A O 1
ATOM 1529 N N . ASN A 1 190 ? 2.973 -41.568 5.834 1.00 47.81 190 ASN A N 1
ATOM 1530 C CA . ASN A 1 190 ? 3.575 -42.688 6.530 1.00 47.81 190 ASN A CA 1
ATOM 1531 C C . ASN A 1 190 ? 2.642 -43.010 7.691 1.00 47.81 190 ASN A C 1
ATOM 1533 O O . ASN A 1 190 ? 2.504 -42.216 8.620 1.00 47.81 190 ASN A O 1
ATOM 1537 N N . SER A 1 191 ? 1.994 -44.170 7.600 1.00 54.03 191 SER A N 1
ATOM 1538 C CA . SER A 1 191 ? 1.056 -44.776 8.552 1.00 54.03 191 SER A CA 1
ATOM 1539 C C . SER A 1 191 ? 1.679 -45.104 9.919 1.00 54.03 191 S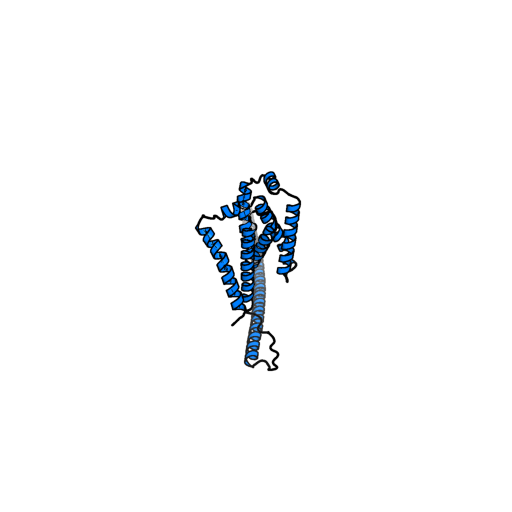ER A C 1
ATOM 1541 O O . SER A 1 191 ? 1.564 -46.218 10.421 1.00 54.03 191 SER A O 1
ATOM 1543 N N . TYR A 1 192 ? 2.332 -44.131 10.546 1.00 62.62 192 TYR A N 1
ATOM 1544 C CA . TYR A 1 192 ? 2.732 -44.164 11.942 1.00 62.62 192 TYR A CA 1
ATOM 1545 C C . TYR A 1 192 ? 1.967 -43.047 12.641 1.00 62.62 192 TYR A C 1
ATOM 1547 O O . TYR A 1 192 ? 2.108 -41.873 12.297 1.00 62.62 192 TYR A O 1
ATOM 1555 N N . GLY A 1 193 ? 1.104 -43.423 13.586 1.00 68.81 193 GLY A N 1
ATOM 1556 C CA . GLY A 1 193 ? 0.299 -42.478 14.354 1.00 68.81 193 GLY A CA 1
ATOM 1557 C C . GLY A 1 193 ? 1.140 -41.356 14.982 1.00 68.81 193 GLY A C 1
ATOM 1558 O O . GLY A 1 193 ? 2.355 -41.497 15.155 1.00 68.81 193 GLY A O 1
ATOM 1559 N N . PRO A 1 194 ? 0.507 -40.222 15.331 1.00 71.69 194 PRO A N 1
ATOM 1560 C CA . PRO A 1 194 ? 1.205 -39.078 15.901 1.00 71.69 194 PRO A CA 1
ATOM 1561 C C . PRO A 1 194 ? 2.019 -39.517 17.118 1.00 71.69 194 PRO A C 1
ATOM 1563 O O . PRO A 1 194 ? 1.493 -40.135 18.044 1.00 71.69 194 PRO A O 1
ATOM 1566 N N . SER A 1 195 ? 3.315 -39.190 17.128 1.00 80.00 195 SER A N 1
ATOM 1567 C CA . SER A 1 195 ? 4.171 -39.524 18.271 1.00 80.00 195 SER A CA 1
ATOM 1568 C C . SER A 1 195 ? 3.563 -38.949 19.566 1.00 80.00 195 SER A C 1
ATOM 1570 O O . SER A 1 195 ? 3.038 -37.828 19.537 1.00 80.00 195 SER A O 1
ATOM 1572 N N . PRO A 1 196 ? 3.671 -39.623 20.727 1.00 85.56 196 PRO A N 1
ATOM 1573 C CA . PRO A 1 196 ? 3.107 -39.134 21.992 1.00 85.56 196 PRO A CA 1
ATOM 1574 C C . PRO A 1 196 ? 3.504 -37.687 22.339 1.00 85.56 196 PRO A C 1
ATOM 1576 O O . PRO A 1 196 ? 2.719 -36.925 22.905 1.00 85.56 196 PRO A O 1
ATOM 1579 N N . ARG A 1 197 ? 4.704 -37.254 21.922 1.00 82.56 197 ARG A N 1
ATOM 1580 C CA . ARG A 1 197 ? 5.168 -35.864 22.076 1.00 82.56 197 ARG A CA 1
ATOM 1581 C C . ARG A 1 197 ? 4.349 -34.861 21.256 1.00 82.56 197 ARG A C 1
ATOM 1583 O O . ARG A 1 197 ? 4.118 -33.745 21.722 1.00 82.56 197 ARG A O 1
ATOM 1590 N N . GLN A 1 198 ? 3.924 -35.224 20.047 1.00 82.19 198 GLN A N 1
ATOM 1591 C CA . GLN A 1 198 ? 3.076 -34.371 19.208 1.00 82.19 198 GLN A CA 1
ATOM 1592 C C . GLN A 1 198 ? 1.657 -34.271 19.773 1.00 82.19 198 GLN A C 1
ATOM 1594 O O . GLN A 1 198 ? 1.126 -33.161 19.836 1.00 82.19 198 GLN A O 1
ATOM 1599 N N . VAL A 1 199 ? 1.098 -35.383 20.263 1.00 84.00 199 VAL A N 1
ATOM 1600 C CA . VAL A 1 199 ? -0.214 -35.406 20.931 1.00 84.00 199 VAL A CA 1
ATOM 1601 C C . VAL A 1 199 ? -0.210 -34.478 22.148 1.00 84.00 199 VAL A C 1
ATOM 1603 O O . VAL A 1 199 ? -1.056 -33.591 22.252 1.00 84.00 199 VAL A O 1
ATOM 1606 N N . TYR A 1 200 ? 0.812 -34.573 23.005 1.00 89.44 200 TYR A N 1
ATOM 1607 C CA . TYR A 1 200 ? 0.956 -33.687 24.166 1.00 89.44 200 TYR A CA 1
ATOM 1608 C C . TYR A 1 200 ? 1.064 -32.205 23.773 1.00 89.44 200 TYR A C 1
ATOM 1610 O O . TYR A 1 200 ? 0.452 -31.328 24.390 1.00 89.44 200 TYR A O 1
ATOM 1618 N N . LYS A 1 201 ? 1.818 -31.898 22.708 1.00 88.62 201 LYS A N 1
ATOM 1619 C CA . LYS A 1 201 ? 1.958 -30.521 22.219 1.00 88.62 201 LYS A CA 1
ATOM 1620 C C . LYS A 1 201 ? 0.629 -29.973 21.694 1.00 88.62 201 LYS A C 1
ATOM 1622 O O . LYS A 1 201 ? 0.301 -28.828 22.003 1.00 88.62 201 LYS A O 1
ATOM 1627 N N . GLN A 1 202 ? -0.135 -30.764 20.938 1.00 88.31 202 GLN A N 1
ATOM 1628 C CA . GLN A 1 202 ? -1.462 -30.367 20.458 1.00 88.31 202 GLN A CA 1
ATOM 1629 C C . GLN A 1 202 ? -2.443 -30.164 21.617 1.00 88.31 202 GLN A C 1
ATOM 1631 O O . GLN A 1 202 ? -3.120 -29.137 21.656 1.00 88.31 202 GLN A O 1
ATOM 1636 N N . GLN A 1 203 ? -2.448 -31.060 22.605 1.00 93.62 203 GLN A N 1
ATOM 1637 C CA . GLN A 1 203 ? -3.308 -30.948 23.785 1.00 93.62 203 GLN A CA 1
ATOM 1638 C C . GLN A 1 203 ? -3.017 -29.663 24.576 1.00 93.62 203 GLN A C 1
ATOM 1640 O O . GLN A 1 203 ? -3.934 -28.925 24.932 1.00 93.62 203 GLN A O 1
ATOM 1645 N N . LYS A 1 204 ? -1.737 -29.312 24.757 1.00 94.25 204 LYS A N 1
ATOM 1646 C CA . LYS A 1 204 ? -1.337 -28.060 25.421 1.00 94.25 204 LYS A CA 1
ATOM 1647 C C . LYS A 1 204 ? -1.750 -26.808 24.636 1.00 94.25 204 LYS A C 1
ATOM 1649 O O . LYS A 1 204 ? -2.075 -25.782 25.233 1.00 94.25 204 LYS A O 1
ATOM 1654 N N . VAL A 1 205 ? -1.735 -26.862 23.302 1.00 89.62 205 VAL A N 1
ATOM 1655 C CA . VAL A 1 205 ? -2.216 -25.757 22.453 1.00 89.62 205 VAL A CA 1
ATOM 1656 C C . VAL A 1 205 ? -3.733 -25.608 22.566 1.00 89.62 205 VAL A C 1
ATOM 1658 O O . VAL A 1 205 ? -4.211 -24.485 22.728 1.00 89.62 205 VAL A O 1
ATOM 1661 N N . GLN A 1 206 ? -4.480 -26.714 22.553 1.00 93.06 206 GLN A N 1
ATOM 1662 C CA . GLN A 1 206 ? -5.933 -26.698 22.740 1.00 93.06 206 GLN A CA 1
ATOM 1663 C C . GLN A 1 206 ? -6.321 -26.160 24.124 1.00 93.06 206 GLN A C 1
ATOM 1665 O O . GLN A 1 206 ? -7.188 -25.294 24.209 1.00 93.06 206 GLN A O 1
ATOM 1670 N N . GLN A 1 207 ? -5.614 -26.562 25.185 1.00 95.19 207 GLN A N 1
ATOM 1671 C CA . GLN A 1 207 ? -5.815 -26.021 26.536 1.00 95.19 207 GLN A CA 1
ATOM 1672 C C . GLN A 1 207 ? -5.588 -24.506 26.594 1.00 95.19 207 GLN A C 1
ATOM 1674 O O . GLN A 1 207 ? -6.405 -23.780 27.152 1.00 95.19 207 GLN A O 1
ATOM 1679 N N . ARG A 1 208 ? -4.520 -23.994 25.965 1.00 94.19 208 ARG A N 1
ATOM 1680 C CA . ARG A 1 208 ? -4.270 -22.542 25.893 1.00 94.19 208 ARG A CA 1
ATOM 1681 C C . ARG A 1 208 ? -5.356 -21.799 25.121 1.00 94.19 208 ARG A C 1
ATOM 1683 O O . ARG A 1 208 ? -5.680 -20.664 25.463 1.00 94.19 208 ARG A O 1
ATOM 1690 N N . TYR A 1 209 ? -5.893 -22.410 24.069 1.00 92.56 209 TYR A N 1
ATOM 1691 C CA . TYR A 1 209 ? -6.979 -21.819 23.294 1.00 92.56 209 TYR A CA 1
ATOM 1692 C C . TYR A 1 209 ? -8.277 -21.752 24.110 1.00 92.56 209 TYR A C 1
ATOM 1694 O O . TYR A 1 209 ? -8.917 -20.702 24.142 1.00 92.56 209 TYR A O 1
ATOM 1702 N N . GLN A 1 210 ? -8.611 -22.823 24.835 1.00 95.50 210 GLN A N 1
ATOM 1703 C CA . GLN A 1 210 ? -9.757 -22.856 25.749 1.00 95.50 210 GLN A CA 1
ATOM 1704 C C . GLN A 1 210 ? -9.610 -21.835 26.886 1.00 95.50 210 GLN A C 1
ATOM 1706 O O . GLN A 1 210 ? -10.516 -21.034 27.088 1.00 95.50 210 GLN A O 1
ATOM 1711 N N . GLN A 1 211 ? -8.441 -21.758 27.531 1.00 96.31 211 GLN A N 1
ATOM 1712 C CA . GLN A 1 211 ? -8.157 -20.741 28.556 1.00 96.31 211 GLN A CA 1
ATOM 1713 C C . GLN A 1 211 ? -8.334 -19.315 28.020 1.00 96.31 211 GLN A C 1
ATOM 1715 O O . GLN A 1 211 ? -8.951 -18.472 28.663 1.00 96.31 211 GLN A O 1
ATOM 1720 N N . LYS A 1 212 ? -7.854 -19.040 26.801 1.00 95.12 212 LYS A N 1
ATOM 1721 C CA . LYS A 1 212 ? -7.996 -17.715 26.185 1.00 95.12 212 LYS A CA 1
ATOM 1722 C C . LYS A 1 212 ? -9.459 -17.358 25.895 1.00 95.12 212 LYS A C 1
ATOM 1724 O O . LYS A 1 212 ? -9.831 -16.192 26.020 1.00 95.12 212 LYS A O 1
ATOM 1729 N N . LEU A 1 213 ? -10.277 -18.336 25.504 1.00 93.44 213 LEU A N 1
ATOM 1730 C CA . LEU A 1 213 ? -11.718 -18.155 25.309 1.00 93.44 213 LEU A CA 1
ATOM 1731 C C . LEU A 1 213 ? -12.437 -17.883 26.635 1.00 93.44 213 LEU A C 1
ATOM 1733 O O . LEU A 1 213 ? -13.277 -16.985 26.696 1.00 93.44 213 LEU A O 1
ATOM 1737 N N . GLU A 1 214 ? -12.091 -18.609 27.697 1.00 96.44 214 GLU A N 1
ATOM 1738 C CA . GLU A 1 214 ? -12.635 -18.377 29.038 1.00 96.44 214 GLU A CA 1
ATOM 1739 C C . GLU A 1 214 ? -12.261 -16.993 29.574 1.00 96.44 214 GLU A C 1
ATOM 1741 O O . GLU A 1 214 ? -13.128 -16.270 30.062 1.00 96.44 214 GLU A O 1
ATOM 1746 N N . ASP A 1 215 ? -11.008 -16.569 29.404 1.00 95.94 215 ASP A N 1
ATOM 1747 C CA . ASP A 1 215 ? -10.558 -15.231 29.794 1.00 95.94 215 ASP A CA 1
ATOM 1748 C C . ASP A 1 215 ? -11.306 -14.128 29.036 1.00 95.94 215 ASP A C 1
ATOM 1750 O O . ASP A 1 215 ? -11.650 -13.093 29.612 1.00 95.94 215 ASP A O 1
ATOM 1754 N N . GLN A 1 216 ? -11.586 -14.329 27.743 1.00 94.00 216 GLN A N 1
ATOM 1755 C CA . GLN A 1 216 ? -12.388 -13.388 26.958 1.00 94.00 216 GLN A CA 1
ATOM 1756 C C . GLN A 1 216 ? -13.837 -13.316 27.453 1.00 94.00 216 GLN A C 1
ATOM 1758 O O . GLN A 1 216 ? -14.371 -12.211 27.569 1.00 94.00 216 GLN A O 1
ATOM 1763 N N . ARG A 1 217 ? -14.449 -14.456 27.801 1.00 96.25 217 ARG A N 1
ATOM 1764 C CA . ARG A 1 217 ? -15.798 -14.501 28.391 1.00 96.25 217 ARG A CA 1
ATOM 1765 C C . ARG A 1 217 ? -15.838 -13.797 29.747 1.00 96.25 217 ARG A C 1
ATOM 1767 O O . ARG A 1 217 ? -16.636 -12.879 29.912 1.00 96.25 217 ARG A O 1
ATOM 1774 N N . ARG A 1 218 ? -14.900 -14.108 30.650 1.00 96.88 218 ARG A N 1
ATOM 1775 C CA . ARG A 1 218 ? -14.778 -13.456 31.969 1.00 96.88 218 ARG A CA 1
ATOM 1776 C C . ARG A 1 218 ? -14.590 -11.946 31.857 1.00 96.88 218 ARG A C 1
ATOM 1778 O O . ARG A 1 218 ? -15.200 -11.187 32.606 1.00 96.88 218 ARG A O 1
ATOM 1785 N N . ARG A 1 219 ? -13.760 -11.479 30.915 1.00 95.44 219 ARG A N 1
ATOM 1786 C CA . ARG A 1 219 ? -13.586 -10.038 30.662 1.00 95.44 219 ARG A CA 1
ATOM 1787 C C . ARG A 1 219 ? -14.881 -9.394 30.168 1.00 95.44 219 ARG A C 1
ATOM 1789 O O . ARG A 1 219 ? -15.219 -8.315 30.643 1.00 95.44 219 ARG A O 1
ATOM 1796 N N . GLY A 1 220 ? -15.604 -10.054 29.261 1.00 94.38 220 GLY A N 1
ATOM 1797 C CA . GLY A 1 220 ? -16.905 -9.589 28.777 1.00 94.38 220 GLY A CA 1
ATOM 1798 C C . GLY A 1 220 ? -17.944 -9.471 29.895 1.00 94.38 220 GLY A C 1
ATOM 1799 O O . GLY A 1 220 ? -18.571 -8.422 30.036 1.00 94.38 220 GLY A O 1
ATOM 1800 N N . GLU A 1 221 ? -18.064 -10.503 30.730 1.00 96.44 221 GLU A N 1
ATOM 1801 C CA . GLU A 1 221 ? -18.962 -10.531 31.893 1.00 96.44 221 GLU A CA 1
ATOM 1802 C C . GLU A 1 221 ? -18.625 -9.421 32.897 1.00 96.44 221 GLU A C 1
ATOM 1804 O O . GLU A 1 221 ? -19.510 -8.685 33.330 1.00 96.44 221 GLU A O 1
ATOM 1809 N N . LEU A 1 222 ? -17.340 -9.218 33.203 1.00 96.31 222 LEU A N 1
ATOM 1810 C CA . LEU A 1 222 ? -16.897 -8.178 34.134 1.00 96.31 222 LEU A CA 1
ATOM 1811 C C . LEU A 1 222 ? -17.172 -6.763 33.599 1.00 96.31 222 LEU A C 1
ATOM 1813 O O . LEU A 1 222 ? -17.541 -5.866 34.361 1.00 96.31 222 LEU A O 1
ATOM 1817 N N . THR A 1 223 ? -17.032 -6.546 32.288 1.00 94.00 223 THR A N 1
ATOM 1818 C CA . THR A 1 223 ? -17.405 -5.275 31.650 1.00 94.00 223 THR A CA 1
ATOM 1819 C C . THR A 1 223 ? -18.915 -5.042 31.704 1.00 94.00 223 THR A C 1
ATOM 1821 O O . THR A 1 223 ? -19.339 -3.930 32.027 1.00 94.00 223 THR A O 1
ATOM 1824 N N . GLN A 1 224 ? -19.730 -6.070 31.444 1.00 94.56 224 GLN A N 1
ATOM 1825 C CA . GLN A 1 224 ? -21.191 -5.972 31.550 1.00 94.56 224 GLN A CA 1
ATOM 1826 C C . GLN A 1 224 ? -21.639 -5.698 32.990 1.00 94.56 224 GLN A C 1
ATOM 1828 O O . GLN A 1 224 ? -22.458 -4.807 33.217 1.00 94.56 224 GLN A O 1
ATOM 1833 N N . GLN A 1 225 ? -21.048 -6.382 33.970 1.00 96.50 225 GLN A N 1
ATOM 1834 C CA . GLN A 1 225 ? -21.346 -6.182 35.387 1.00 96.50 225 GLN A CA 1
ATOM 1835 C C . GLN A 1 225 ? -20.996 -4.760 35.845 1.00 96.50 225 GLN A C 1
ATOM 1837 O O . GLN A 1 225 ? -21.817 -4.097 36.479 1.00 96.50 225 GLN A O 1
ATOM 1842 N N . LYS A 1 226 ? -19.818 -4.243 35.465 1.00 96.12 226 LYS A N 1
ATOM 1843 C CA . LYS A 1 226 ? -19.439 -2.846 35.741 1.00 96.12 226 LYS A CA 1
ATOM 1844 C C . LYS A 1 226 ? -20.401 -1.852 35.096 1.00 96.12 226 LYS A C 1
ATOM 1846 O O . LYS A 1 226 ? -20.739 -0.842 35.707 1.00 96.12 226 LYS A O 1
ATOM 1851 N N . HIS A 1 227 ? -20.857 -2.124 33.874 1.00 95.62 227 HIS A N 1
ATOM 1852 C CA . HIS A 1 227 ? -21.825 -1.262 33.204 1.00 95.62 227 HIS A CA 1
ATOM 1853 C C . HIS A 1 227 ? -23.160 -1.212 33.963 1.00 95.62 227 HIS A C 1
ATOM 1855 O O . HIS A 1 227 ? -23.680 -0.124 34.204 1.00 95.62 227 HIS A O 1
ATOM 1861 N N . GLN A 1 228 ? -23.669 -2.362 34.415 1.00 96.38 228 GLN A N 1
ATOM 1862 C CA . GLN A 1 228 ? -24.890 -2.434 35.225 1.00 96.38 228 GLN A CA 1
ATOM 1863 C C . GLN A 1 228 ? -24.740 -1.723 36.578 1.00 96.38 228 GLN A C 1
ATOM 1865 O O . GLN A 1 228 ? -25.638 -0.983 36.979 1.00 96.38 228 GLN A O 1
ATOM 1870 N N . GLN A 1 229 ? -23.597 -1.878 37.254 1.00 97.31 229 GLN A N 1
ATOM 1871 C CA . GLN A 1 229 ? -23.306 -1.169 38.506 1.00 97.31 229 GLN A CA 1
ATOM 1872 C C . GLN A 1 229 ? -23.287 0.352 38.309 1.00 97.31 229 GLN A C 1
ATOM 1874 O O . GLN A 1 229 ? -23.949 1.072 39.054 1.00 97.31 229 GLN A O 1
ATOM 1879 N N . ASN A 1 230 ? -22.615 0.837 37.262 1.00 97.88 230 ASN A N 1
ATOM 1880 C CA . ASN A 1 230 ? -22.555 2.265 36.946 1.00 97.88 230 ASN A CA 1
ATOM 1881 C C . ASN A 1 230 ? -23.936 2.847 36.601 1.00 97.88 230 ASN A C 1
ATOM 1883 O O . ASN A 1 230 ? -24.233 3.988 36.955 1.00 97.88 230 ASN A O 1
ATOM 1887 N N . LEU A 1 231 ? -24.793 2.086 35.911 1.00 97.62 231 LEU A N 1
ATOM 1888 C CA . LEU A 1 231 ? -26.173 2.498 35.639 1.00 97.62 231 LEU A CA 1
ATOM 1889 C C . LEU A 1 231 ? -26.990 2.593 36.933 1.00 97.62 231 LEU A C 1
ATOM 1891 O O . LEU A 1 231 ? -27.632 3.616 37.170 1.00 97.62 231 LEU A O 1
ATOM 1895 N N . ALA A 1 232 ? -26.906 1.582 37.800 1.00 97.69 232 ALA A N 1
ATOM 1896 C CA . ALA A 1 232 ? -27.583 1.591 39.095 1.00 97.69 232 ALA A CA 1
ATOM 1897 C C . ALA A 1 232 ? -27.110 2.753 39.988 1.00 97.69 232 ALA A C 1
ATOM 1899 O O . ALA A 1 232 ? -27.919 3.393 40.664 1.00 97.69 232 ALA A O 1
ATOM 1900 N N . GLU A 1 233 ? -25.816 3.074 39.972 1.00 97.75 233 GLU A N 1
ATOM 1901 C CA . GLU A 1 233 ? -25.261 4.210 40.709 1.00 97.75 233 GLU A CA 1
ATOM 1902 C C . GLU A 1 233 ? -25.770 5.552 40.163 1.00 97.75 233 GLU A C 1
ATOM 1904 O O . GLU A 1 233 ? -26.223 6.404 40.932 1.00 97.75 233 GLU A O 1
ATOM 1909 N N . ARG A 1 234 ? -25.800 5.722 38.834 1.00 97.69 234 ARG A N 1
ATOM 1910 C CA . ARG A 1 234 ? -26.380 6.914 38.189 1.00 97.69 234 ARG A CA 1
ATOM 1911 C C . ARG A 1 234 ? -27.852 7.097 38.543 1.00 97.69 234 ARG A C 1
ATOM 1913 O O . ARG A 1 234 ? -28.286 8.221 38.796 1.00 97.69 234 ARG A O 1
ATOM 1920 N N . GLU A 1 235 ? -28.623 6.014 38.604 1.00 97.62 235 GLU A N 1
ATOM 1921 C CA . GLU A 1 235 ? -30.018 6.075 39.039 1.00 97.62 235 GLU A CA 1
ATOM 1922 C C . GLU A 1 235 ? -30.156 6.496 40.505 1.00 97.62 235 GLU A C 1
ATOM 1924 O O . GLU A 1 235 ? -31.027 7.312 40.824 1.00 97.62 235 GLU A O 1
ATOM 1929 N N . ARG A 1 236 ? -29.291 5.994 41.399 1.00 97.56 236 ARG A N 1
ATOM 1930 C CA . ARG A 1 236 ? -29.262 6.410 42.812 1.00 97.56 236 ARG A CA 1
ATOM 1931 C C . ARG A 1 236 ? -28.952 7.899 42.941 1.00 97.56 236 ARG A C 1
ATOM 1933 O O . ARG A 1 236 ? -29.730 8.621 43.564 1.00 97.56 236 ARG A O 1
ATOM 1940 N N . GLN A 1 237 ? -27.917 8.386 42.259 1.00 97.69 237 GLN A N 1
ATOM 1941 C CA . GLN A 1 237 ? -27.559 9.811 42.245 1.00 97.69 237 GLN A CA 1
ATOM 1942 C C . GLN A 1 237 ? -28.691 10.683 41.666 1.00 97.69 237 GLN A C 1
ATOM 1944 O O . GLN A 1 237 ? -29.019 11.753 42.192 1.00 97.69 237 GLN A O 1
ATOM 1949 N N . ALA A 1 238 ? -29.364 10.222 40.608 1.00 97.88 238 ALA A N 1
ATOM 1950 C CA . ALA A 1 238 ? -30.516 10.919 40.036 1.00 97.88 238 ALA A CA 1
ATOM 1951 C C . ALA A 1 238 ? -31.713 10.975 41.008 1.00 97.88 238 ALA A C 1
ATOM 1953 O O . ALA A 1 238 ? -32.436 11.976 41.052 1.00 97.88 238 ALA A O 1
ATOM 1954 N N . ARG A 1 239 ? -31.937 9.927 41.809 1.00 97.94 239 ARG A N 1
ATOM 1955 C CA . ARG A 1 239 ? -32.970 9.921 42.859 1.00 97.94 239 ARG A CA 1
ATOM 1956 C C . ARG A 1 239 ? -32.603 10.861 44.005 1.00 97.94 239 ARG A C 1
ATOM 1958 O O . ARG A 1 239 ? -33.438 11.677 44.394 1.00 97.94 239 ARG A O 1
ATOM 1965 N N . GLU A 1 240 ? -31.364 10.825 44.486 1.00 97.50 240 GLU A N 1
ATOM 1966 C CA . GLU A 1 240 ? -30.887 11.709 45.558 1.00 97.50 240 GLU A CA 1
ATOM 1967 C C . GLU A 1 240 ? -30.964 13.186 45.170 1.00 97.50 240 GLU A C 1
ATOM 1969 O O . GLU A 1 240 ? -31.468 14.011 45.933 1.00 97.50 240 GLU A O 1
ATOM 1974 N N . THR A 1 241 ? -30.553 13.539 43.951 1.00 97.06 241 THR A N 1
ATOM 1975 C CA . THR A 1 241 ? -30.660 14.921 43.457 1.00 97.06 241 THR A CA 1
ATOM 1976 C C . THR A 1 241 ? -32.115 15.382 43.349 1.00 97.06 241 THR A C 1
ATOM 1978 O O . THR A 1 241 ? -32.426 16.522 43.712 1.00 97.06 241 THR A O 1
ATOM 1981 N N . LYS A 1 242 ? -33.039 14.511 42.917 1.00 97.56 242 LYS A N 1
ATOM 1982 C CA . LYS A 1 242 ? -34.486 14.800 42.926 1.00 97.56 242 LYS A CA 1
ATOM 1983 C C . LYS A 1 242 ? -35.007 15.019 44.349 1.00 97.56 242 LYS A C 1
ATOM 1985 O O . LYS A 1 242 ? -35.748 15.981 44.567 1.00 97.56 242 LYS A O 1
ATOM 1990 N N . ILE A 1 243 ? -34.607 14.183 45.309 1.00 97.56 243 ILE A N 1
ATOM 1991 C CA . ILE A 1 243 ? -34.980 14.322 46.725 1.00 97.56 243 ILE A CA 1
ATOM 1992 C C . ILE A 1 243 ? -34.435 15.639 47.291 1.00 97.56 243 ILE A C 1
ATOM 1994 O O . ILE A 1 243 ? -35.206 16.423 47.841 1.00 97.56 243 ILE A O 1
ATOM 1998 N N . ARG A 1 244 ? -33.154 15.957 47.068 1.00 97.06 244 ARG A N 1
ATOM 1999 C CA . ARG A 1 244 ? -32.520 17.205 47.529 1.00 97.06 244 ARG A CA 1
ATOM 2000 C C . ARG A 1 244 ? -33.196 18.445 46.943 1.00 97.06 244 ARG A C 1
ATOM 2002 O O . ARG A 1 244 ? -33.450 19.409 47.664 1.00 97.06 244 ARG A O 1
ATOM 2009 N N . ARG A 1 245 ? -33.565 18.415 45.656 1.00 96.56 245 ARG A N 1
ATOM 2010 C CA . ARG A 1 245 ? -34.341 19.492 45.010 1.00 96.56 245 ARG A CA 1
ATOM 2011 C C . ARG A 1 245 ? -35.728 19.654 45.637 1.00 96.56 245 ARG A C 1
ATOM 2013 O O . ARG A 1 245 ? -36.167 20.785 45.842 1.00 96.56 245 ARG A O 1
ATOM 2020 N N . ARG A 1 246 ? -36.424 18.554 45.950 1.00 97.25 246 ARG A N 1
ATOM 2021 C CA . ARG A 1 246 ? -37.729 18.591 46.637 1.00 97.25 246 ARG A CA 1
ATOM 2022 C C . ARG A 1 246 ? -37.597 19.134 48.061 1.00 97.25 246 ARG A C 1
ATOM 2024 O O . ARG A 1 246 ? -38.345 20.040 48.417 1.00 97.25 246 ARG A O 1
ATOM 2031 N N . ALA A 1 247 ? -36.611 18.668 48.825 1.00 96.00 247 ALA A N 1
ATOM 2032 C CA . ALA A 1 247 ? -36.326 19.155 50.173 1.00 96.00 247 ALA A CA 1
ATOM 2033 C C . ALA A 1 247 ? -36.022 20.664 50.184 1.00 96.00 247 ALA A C 1
ATOM 2035 O O . ALA A 1 247 ? -36.613 21.404 50.968 1.00 96.00 247 ALA A O 1
ATOM 2036 N N . GLY A 1 248 ? -35.198 21.149 49.246 1.00 96.75 248 GLY A N 1
ATOM 2037 C CA . GLY A 1 248 ? -34.914 22.581 49.098 1.00 96.75 248 GLY A CA 1
ATOM 2038 C C . GLY A 1 248 ? -36.157 23.420 48.774 1.00 96.75 248 GLY A C 1
ATOM 2039 O O . GLY A 1 248 ? -36.343 24.498 49.339 1.00 96.75 248 GLY A O 1
ATOM 2040 N N . LYS A 1 249 ? -37.060 22.916 47.917 1.00 97.00 249 LYS A N 1
ATOM 2041 C CA . LYS A 1 249 ? -38.352 23.575 47.648 1.00 97.00 249 LYS A CA 1
ATOM 2042 C C . LYS A 1 249 ? -39.231 23.637 48.902 1.00 97.00 249 LYS A C 1
ATOM 2044 O O . LYS A 1 249 ? -39.790 24.693 49.184 1.00 97.00 249 LYS A O 1
ATOM 2049 N N . ILE A 1 250 ? -39.318 22.547 49.667 1.00 96.62 250 ILE A N 1
ATOM 2050 C CA . ILE A 1 250 ? -40.098 22.489 50.915 1.00 96.62 250 ILE A CA 1
ATOM 2051 C C . ILE A 1 250 ? -39.536 23.469 51.954 1.00 96.62 250 ILE A C 1
ATOM 2053 O O . ILE A 1 250 ? -40.304 24.227 52.544 1.00 96.62 250 ILE A O 1
ATOM 2057 N N . ALA A 1 251 ? -38.213 23.529 52.129 1.00 96.62 251 ALA A N 1
ATOM 2058 C CA . ALA A 1 251 ? -37.566 24.481 53.035 1.00 96.62 251 ALA A CA 1
ATOM 2059 C C . ALA A 1 251 ? -37.859 25.945 52.647 1.00 96.62 251 ALA A C 1
ATOM 2061 O O . ALA A 1 251 ? -38.180 26.777 53.499 1.00 96.62 251 ALA A O 1
ATOM 2062 N N . LYS A 1 252 ? -37.846 26.264 51.344 1.00 96.69 252 LYS A N 1
ATOM 2063 C CA . LYS A 1 252 ? -38.207 27.601 50.841 1.00 96.69 252 LYS A CA 1
ATOM 2064 C C . LYS A 1 252 ? -39.686 27.942 51.075 1.00 96.69 252 LYS A C 1
ATOM 2066 O O . LYS A 1 252 ? -40.016 29.101 51.307 1.00 96.69 252 LYS A O 1
ATOM 2071 N N . ILE A 1 253 ? -40.582 26.956 51.016 1.00 97.12 253 ILE A N 1
ATOM 2072 C CA . ILE A 1 253 ? -42.006 27.149 51.333 1.00 97.12 253 ILE A CA 1
ATOM 2073 C C . ILE A 1 253 ? -42.200 27.380 52.837 1.00 97.12 253 ILE A C 1
ATOM 2075 O O . ILE A 1 253 ? -42.929 28.299 53.202 1.00 97.12 253 ILE A O 1
ATOM 2079 N N . ARG A 1 254 ? -41.526 26.608 53.705 1.00 96.44 254 ARG A N 1
ATOM 2080 C CA . ARG A 1 254 ? -41.592 26.785 55.170 1.00 96.44 254 ARG A CA 1
ATOM 2081 C C . ARG A 1 254 ? -41.122 28.173 55.600 1.00 96.44 254 ARG A C 1
ATOM 2083 O O . ARG A 1 254 ? -41.885 28.894 56.224 1.00 96.44 254 ARG A O 1
ATOM 2090 N N . THR A 1 255 ? -39.949 28.600 55.136 1.00 96.88 255 THR A N 1
ATOM 2091 C CA . THR A 1 255 ? -39.417 29.944 55.440 1.00 96.88 255 THR A CA 1
ATOM 2092 C C . THR A 1 255 ? -40.320 31.076 54.937 1.00 96.88 255 THR A C 1
ATOM 2094 O O . THR A 1 255 ? -40.416 32.123 55.573 1.00 96.88 255 THR A O 1
ATOM 2097 N N . ARG A 1 256 ? -41.017 30.895 53.803 1.00 96.56 256 ARG A N 1
ATOM 2098 C CA . ARG A 1 256 ? -42.030 31.855 53.326 1.00 96.56 256 ARG A CA 1
ATOM 2099 C C . ARG A 1 256 ? -43.271 31.891 54.221 1.00 96.56 256 ARG A C 1
ATOM 2101 O O . ARG A 1 256 ? -43.779 32.982 54.459 1.00 96.56 256 ARG A O 1
ATOM 2108 N N . ARG A 1 257 ? -43.743 30.736 54.708 1.00 97.00 257 ARG A N 1
ATOM 2109 C CA . ARG A 1 257 ? -44.871 30.658 55.654 1.00 97.00 257 ARG A CA 1
ATOM 2110 C C . ARG A 1 257 ? -44.526 31.310 56.989 1.00 97.00 257 ARG A C 1
ATOM 2112 O O . ARG A 1 257 ? -45.263 32.188 57.410 1.00 97.00 257 ARG A O 1
ATOM 2119 N N . GLU A 1 258 ? -43.371 30.992 57.567 1.00 96.88 258 GLU A N 1
ATOM 2120 C CA . GLU A 1 258 ? -42.895 31.598 58.822 1.00 96.88 258 GLU A CA 1
ATOM 2121 C C . GLU A 1 258 ? -42.795 33.129 58.716 1.00 96.88 258 GLU A C 1
ATOM 2123 O O . GLU A 1 258 ? -43.270 33.851 59.589 1.00 96.88 258 GLU A O 1
ATOM 2128 N N . LYS A 1 259 ? -42.243 33.654 57.610 1.00 97.06 259 LYS A N 1
ATOM 2129 C CA . LYS A 1 259 ? -42.190 35.107 57.368 1.00 97.06 259 LYS A CA 1
ATOM 2130 C C . LYS A 1 259 ? -43.579 35.738 57.233 1.00 97.06 259 LYS A C 1
ATOM 2132 O O . LYS A 1 259 ? -43.780 36.848 57.722 1.00 97.06 259 LYS A O 1
ATOM 2137 N N . ALA A 1 260 ? -44.516 35.062 56.568 1.00 96.75 260 ALA A N 1
ATOM 2138 C CA . ALA A 1 260 ? -45.891 35.538 56.436 1.00 96.75 260 ALA A CA 1
ATOM 2139 C C . ALA A 1 260 ? -46.615 35.546 57.794 1.00 96.75 260 ALA A C 1
ATOM 2141 O O . ALA A 1 260 ? -47.242 36.542 58.138 1.00 96.75 260 ALA A O 1
ATOM 2142 N N . GLU A 1 261 ? -46.457 34.491 58.597 1.00 97.06 261 GLU A N 1
ATOM 2143 C CA . GLU A 1 261 ? -47.011 34.396 59.953 1.00 97.06 261 GLU A CA 1
ATOM 2144 C C . GLU A 1 261 ? -46.462 35.499 60.868 1.00 97.06 261 GLU A C 1
ATOM 2146 O O . GLU A 1 261 ? -47.235 36.188 61.537 1.00 97.06 261 GLU A O 1
ATOM 2151 N N . GLN A 1 262 ? -45.147 35.746 60.838 1.00 96.75 262 GLN A N 1
ATOM 2152 C CA . GLN A 1 262 ? -44.520 36.848 61.578 1.00 96.75 262 GLN A CA 1
ATOM 2153 C C . GLN A 1 262 ? -45.037 38.224 61.130 1.00 96.75 262 GLN A C 1
ATOM 2155 O O . GLN A 1 262 ? -45.248 39.106 61.964 1.00 96.75 262 GLN A O 1
ATOM 2160 N N . ALA A 1 263 ? -45.253 38.431 59.826 1.00 96.69 263 ALA A N 1
ATOM 2161 C CA . ALA A 1 263 ? -45.822 39.675 59.305 1.00 96.69 263 ALA A CA 1
ATOM 2162 C C . ALA A 1 263 ? -47.271 39.873 59.779 1.00 96.69 263 ALA A C 1
ATOM 2164 O O . ALA A 1 263 ? -47.606 40.945 60.283 1.00 96.69 263 ALA A O 1
ATOM 2165 N N . SER A 1 264 ? -48.102 38.827 59.714 1.00 95.81 264 SER A N 1
ATOM 2166 C CA . SER A 1 264 ? -49.481 38.867 60.211 1.00 95.81 264 SER A CA 1
ATOM 2167 C C . SER A 1 264 ? -49.559 39.109 61.721 1.00 95.81 264 SER A C 1
ATOM 2169 O O . SER A 1 264 ? -50.413 39.873 62.167 1.00 95.81 264 SER A O 1
ATOM 2171 N N . GLN A 1 265 ? -48.668 38.517 62.525 1.00 96.31 265 GLN A N 1
ATOM 2172 C CA . GLN A 1 265 ? -48.589 38.800 63.965 1.00 96.31 265 GLN A CA 1
ATOM 2173 C C . GLN A 1 265 ? -48.210 40.260 64.241 1.00 96.31 265 GLN A C 1
ATOM 2175 O O . GLN A 1 265 ? -48.853 40.917 65.059 1.00 96.31 265 GLN A O 1
ATOM 2180 N N . LYS A 1 266 ? -47.220 40.806 63.520 1.00 96.19 266 LYS A N 1
ATOM 2181 C CA . LYS A 1 266 ? -46.847 42.227 63.629 1.00 96.19 266 LYS A CA 1
ATOM 2182 C C . LYS A 1 266 ? -48.011 43.153 63.272 1.00 96.19 266 LYS A C 1
ATOM 2184 O O . LYS A 1 266 ? -48.218 44.149 63.962 1.00 96.19 266 LYS A O 1
ATOM 2189 N N . GLU A 1 267 ? -48.778 42.842 62.228 1.00 95.50 267 GLU A N 1
ATOM 2190 C CA . GLU A 1 267 ? -49.972 43.617 61.868 1.00 95.50 267 GLU A CA 1
ATOM 2191 C C . GLU A 1 267 ? -51.076 43.532 62.925 1.00 95.50 267 GLU A C 1
ATOM 2193 O O . GLU A 1 267 ? -51.660 44.561 63.267 1.00 95.50 267 GLU A O 1
ATOM 2198 N N . ARG A 1 268 ? -51.343 42.342 63.480 1.00 95.25 268 ARG A N 1
ATOM 2199 C CA . ARG A 1 268 ? -52.313 42.168 64.575 1.00 95.25 268 ARG A CA 1
ATOM 2200 C C . ARG A 1 268 ? -51.921 42.990 65.801 1.00 95.25 268 ARG A C 1
ATOM 2202 O O . ARG A 1 268 ? -52.755 43.733 66.309 1.00 95.25 268 ARG A O 1
ATOM 2209 N N . ASN A 1 269 ? -50.652 42.941 66.207 1.00 95.25 269 ASN A N 1
ATOM 2210 C CA . ASN A 1 269 ? -50.146 43.725 67.337 1.00 95.25 269 ASN A CA 1
ATOM 2211 C C . ASN A 1 269 ? -50.257 45.236 67.079 1.00 95.25 2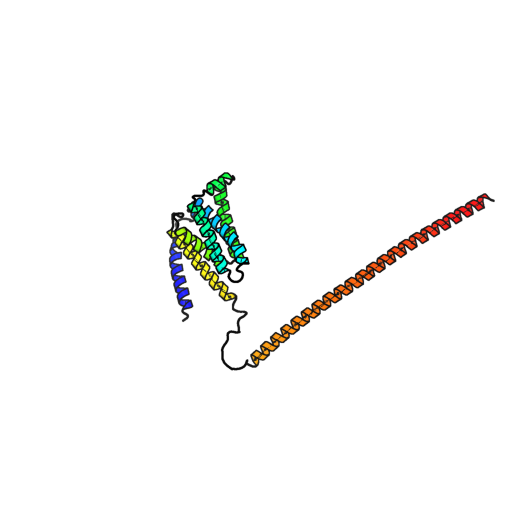69 ASN A C 1
ATOM 2213 O O . ASN A 1 269 ? -50.680 45.977 67.961 1.00 95.25 269 ASN A O 1
ATOM 2217 N N . LYS A 1 270 ? -49.957 45.698 65.854 1.00 94.38 270 LYS A N 1
ATOM 2218 C CA . LYS A 1 270 ? -50.155 47.105 65.459 1.00 94.38 270 LYS A CA 1
ATOM 2219 C C . LYS A 1 270 ? -51.622 47.536 65.521 1.00 94.38 270 LYS A C 1
ATOM 2221 O O . LYS A 1 270 ? -51.897 48.663 65.915 1.00 94.38 270 LYS A O 1
ATOM 2226 N N . ARG A 1 271 ? -52.561 46.677 65.105 1.00 92.88 271 ARG A N 1
ATOM 2227 C CA . ARG A 1 271 ? -54.002 46.969 65.204 1.00 92.88 271 ARG A CA 1
ATOM 2228 C C . ARG A 1 271 ? -54.450 47.048 66.659 1.00 92.88 271 ARG A C 1
ATOM 2230 O O . ARG A 1 271 ? -55.169 47.976 66.995 1.00 92.88 271 ARG A O 1
ATOM 2237 N N . TYR A 1 272 ? -53.970 46.136 67.502 1.00 92.56 272 TYR A N 1
ATOM 2238 C CA . TYR A 1 272 ? -54.275 46.126 68.933 1.00 92.56 272 TYR A CA 1
ATOM 2239 C C . TYR A 1 272 ? -53.757 47.384 69.650 1.00 92.56 272 TYR A C 1
ATOM 2241 O O . TYR A 1 272 ? -54.459 47.964 70.467 1.00 92.56 272 TYR A O 1
ATOM 2249 N N . GLN A 1 273 ? -52.561 47.866 69.290 1.00 90.31 273 GLN A N 1
ATOM 2250 C CA . GLN A 1 273 ? -52.031 49.134 69.809 1.00 90.31 273 GLN A CA 1
ATOM 2251 C C . GLN A 1 273 ? -52.813 50.370 69.348 1.00 90.31 273 GLN A C 1
ATOM 2253 O O . GLN A 1 273 ? -52.781 51.375 70.039 1.00 90.31 273 GLN A O 1
ATOM 2258 N N . LYS A 1 274 ? -53.489 50.323 68.191 1.00 88.00 274 LYS A N 1
ATOM 2259 C CA . LYS A 1 274 ? -54.325 51.434 67.703 1.00 88.00 274 LYS A CA 1
ATOM 2260 C C . LYS A 1 274 ? -55.715 51.490 68.347 1.00 88.00 274 LYS A C 1
ATOM 2262 O O . LYS A 1 274 ? -56.400 52.487 68.161 1.00 88.00 274 LYS A O 1
ATOM 2267 N N . SER A 1 275 ? -56.162 50.413 68.994 1.00 82.88 275 SER A N 1
ATOM 2268 C CA . SER A 1 275 ? -57.475 50.333 69.650 1.00 82.88 275 SER A CA 1
ATOM 2269 C C . SER A 1 275 ? -57.445 50.642 71.150 1.00 82.88 275 SER A C 1
ATOM 2271 O O . SER A 1 275 ? -58.506 50.659 71.768 1.00 82.88 275 SER A O 1
ATOM 2273 N N . LEU A 1 276 ? -56.251 50.823 71.719 1.00 79.31 276 LEU A N 1
ATOM 2274 C CA . LEU A 1 276 ? -56.027 51.356 73.065 1.00 79.31 276 LEU A CA 1
ATOM 2275 C C . LEU A 1 276 ? -55.855 52.874 72.977 1.00 79.31 276 LEU A C 1
ATOM 2277 O O . LEU A 1 276 ? -56.346 53.557 73.897 1.00 79.31 276 LEU A O 1
#

Solvent-accessible surface area (backbone atoms only — not comparable to full-atom values): 15180 Å² total; per-residue (Å²): 130,64,66,73,56,54,57,51,50,54,53,50,52,58,49,50,61,60,44,51,60,56,56,57,57,48,74,77,61,80,71,46,76,63,58,61,55,66,70,46,52,69,67,52,56,51,51,52,49,52,32,51,53,43,24,53,64,45,26,55,61,35,38,69,70,33,69,91,40,53,65,59,21,49,53,53,19,47,54,52,22,50,52,52,48,50,53,44,59,74,67,65,67,59,59,68,57,54,42,42,77,76,68,46,51,68,71,56,48,70,57,48,51,58,51,52,49,51,50,50,49,54,51,40,24,71,75,74,28,51,19,58,44,32,26,55,52,9,52,48,34,40,57,48,34,78,41,91,76,46,90,61,30,66,62,38,31,53,52,10,50,53,33,24,53,53,7,50,52,47,41,59,57,53,60,64,70,78,59,82,83,82,72,96,77,71,87,72,96,57,102,64,76,79,51,72,70,55,52,52,51,52,52,54,51,50,50,52,52,51,51,52,52,50,52,50,51,53,51,49,51,52,52,51,50,51,49,52,52,52,51,53,50,52,51,50,54,55,49,50,53,51,50,52,54,50,51,52,52,50,52,55,51,48,57,50,50,54,54,50,52,54,49,52,50,53,50,51,53,53,53,56,64,73,75,109